Protein AF-A0A929VZ21-F1 (afdb_monomer)

Structure (mmCIF, N/CA/C/O backbone):
data_AF-A0A929VZ21-F1
#
_entry.id   AF-A0A929VZ21-F1
#
loop_
_atom_site.group_PDB
_atom_site.id
_atom_site.type_symbol
_atom_site.label_atom_id
_atom_site.label_alt_id
_atom_site.label_comp_id
_atom_site.label_asym_id
_atom_site.label_entity_id
_atom_site.label_seq_id
_atom_site.pdbx_PDB_ins_code
_atom_site.Cartn_x
_atom_site.Cartn_y
_atom_site.Cartn_z
_atom_site.occupancy
_atom_site.B_iso_or_equiv
_atom_site.auth_seq_id
_atom_site.auth_comp_id
_atom_site.auth_asym_id
_atom_site.auth_atom_id
_atom_site.pdbx_PDB_model_num
ATOM 1 N N . MET A 1 1 ? 34.475 0.874 -31.079 1.00 53.09 1 MET A N 1
ATOM 2 C CA . MET A 1 1 ? 33.443 1.312 -30.113 1.00 53.09 1 MET A CA 1
ATOM 3 C C . MET A 1 1 ? 32.704 2.482 -30.731 1.00 53.09 1 MET A C 1
ATOM 5 O O . MET A 1 1 ? 33.346 3.482 -31.019 1.00 53.09 1 MET A O 1
ATOM 9 N N . THR A 1 2 ? 31.406 2.348 -31.001 1.00 61.25 2 THR A N 1
ATOM 10 C CA . THR A 1 2 ? 30.583 3.483 -31.441 1.00 61.25 2 THR A CA 1
ATOM 11 C C . THR A 1 2 ? 30.526 4.538 -30.325 1.00 61.25 2 THR A C 1
ATOM 13 O O . THR A 1 2 ? 30.482 4.164 -29.141 1.00 61.25 2 THR A O 1
ATOM 16 N N . PRO A 1 3 ? 30.610 5.839 -30.659 1.00 67.81 3 PRO A N 1
ATOM 17 C CA . PRO A 1 3 ? 30.489 6.909 -29.676 1.00 67.81 3 PRO A CA 1
ATOM 18 C C . PRO A 1 3 ? 29.111 6.854 -29.010 1.00 67.81 3 PRO A C 1
ATOM 20 O O . PRO A 1 3 ? 28.138 6.402 -29.609 1.00 67.81 3 PRO A O 1
ATOM 23 N N . ILE A 1 4 ? 29.051 7.265 -27.744 1.00 66.69 4 ILE A N 1
ATOM 24 C CA . ILE A 1 4 ? 27.792 7.330 -27.002 1.00 66.69 4 ILE A CA 1
ATOM 25 C C . ILE A 1 4 ? 26.922 8.403 -27.653 1.00 66.69 4 ILE A C 1
ATOM 27 O O . ILE A 1 4 ? 27.292 9.577 -27.652 1.00 66.69 4 ILE A O 1
ATOM 31 N N . ASP A 1 5 ? 25.776 7.997 -28.191 1.00 83.12 5 ASP A N 1
ATOM 32 C CA . ASP A 1 5 ? 24.781 8.932 -28.694 1.00 83.12 5 ASP A CA 1
ATOM 33 C C . ASP A 1 5 ? 23.951 9.472 -27.521 1.00 83.12 5 ASP A C 1
ATOM 35 O O . ASP A 1 5 ? 22.995 8.856 -27.041 1.00 83.12 5 ASP A O 1
ATOM 39 N N . TYR A 1 6 ? 24.351 10.642 -27.028 1.00 87.12 6 TYR A N 1
ATOM 40 C CA . TYR A 1 6 ? 23.640 11.333 -25.957 1.00 87.12 6 TYR A CA 1
ATOM 41 C C . TYR A 1 6 ? 22.211 11.736 -26.355 1.00 87.12 6 TYR A C 1
ATOM 43 O O . TYR A 1 6 ? 21.369 11.880 -25.467 1.00 87.12 6 TYR A O 1
ATOM 51 N N . ALA A 1 7 ? 21.904 11.878 -27.652 1.00 88.69 7 ALA A N 1
ATOM 52 C CA . ALA A 1 7 ? 20.546 12.161 -28.112 1.00 88.69 7 ALA A CA 1
ATOM 53 C C . ALA A 1 7 ? 19.644 10.930 -27.947 1.00 88.69 7 ALA A C 1
ATOM 55 O O . ALA A 1 7 ? 18.516 11.053 -27.468 1.00 88.69 7 ALA A O 1
ATOM 56 N N . GLU A 1 8 ? 20.150 9.733 -28.252 1.00 86.44 8 GLU A N 1
ATOM 57 C CA . GLU A 1 8 ? 19.419 8.484 -28.013 1.00 86.44 8 GLU A CA 1
ATOM 58 C C . GLU A 1 8 ? 19.154 8.269 -26.515 1.00 86.44 8 GLU A C 1
ATOM 60 O O . GLU A 1 8 ? 18.037 7.926 -26.119 1.00 86.44 8 GLU A O 1
ATOM 65 N N . ILE A 1 9 ? 20.152 8.533 -25.667 1.00 89.56 9 ILE A N 1
ATOM 66 C CA . ILE A 1 9 ? 19.999 8.484 -24.205 1.00 89.56 9 ILE A CA 1
ATOM 67 C C . ILE A 1 9 ? 18.928 9.479 -23.742 1.00 89.56 9 ILE A C 1
ATOM 69 O O . ILE A 1 9 ? 18.058 9.110 -22.952 1.00 89.56 9 ILE A O 1
ATOM 73 N N . ALA A 1 10 ? 18.947 10.716 -24.248 1.00 91.19 10 ALA A N 1
ATOM 74 C CA . ALA A 1 10 ? 17.952 11.730 -23.905 1.00 91.19 10 ALA A CA 1
ATOM 75 C C . ALA A 1 10 ? 16.531 11.313 -24.325 1.00 91.19 10 ALA A C 1
ATOM 77 O O . ALA A 1 10 ? 15.589 11.483 -23.551 1.00 91.19 10 ALA A O 1
ATOM 78 N N . LEU A 1 11 ? 16.372 10.707 -25.506 1.00 91.50 11 LEU A N 1
ATOM 79 C CA . LEU A 1 11 ? 15.086 10.187 -25.981 1.00 91.50 11 LEU A CA 1
ATOM 80 C C . LEU A 1 11 ? 14.588 9.005 -25.140 1.00 91.50 11 LEU A C 1
ATOM 82 O O . LEU A 1 11 ? 13.412 8.976 -24.774 1.00 91.50 11 LEU A O 1
ATOM 86 N N . LYS A 1 12 ? 15.467 8.059 -24.778 1.00 91.38 12 LYS A N 1
ATOM 87 C CA . LYS A 1 12 ? 15.136 6.964 -23.848 1.00 91.38 12 LYS A CA 1
ATOM 88 C C . LYS A 1 12 ? 14.725 7.515 -22.485 1.00 91.38 12 LYS A C 1
ATOM 90 O O . LYS A 1 12 ? 13.724 7.081 -21.927 1.00 91.38 12 LYS A O 1
ATOM 95 N N . PHE A 1 13 ? 15.445 8.506 -21.965 1.00 92.44 13 PHE A N 1
ATOM 96 C CA . PHE A 1 13 ? 15.109 9.133 -20.690 1.00 92.44 13 PHE A CA 1
ATOM 97 C C . PHE A 1 13 ? 13.739 9.824 -20.733 1.00 92.44 13 PHE A C 1
ATOM 99 O O . PHE A 1 13 ? 12.908 9.594 -19.854 1.00 92.44 13 PHE A O 1
ATOM 106 N N . LEU A 1 14 ? 13.466 10.604 -21.785 1.00 93.94 14 LEU A N 1
ATOM 107 C CA . LEU A 1 14 ? 12.178 11.271 -21.982 1.00 93.94 14 LEU A CA 1
ATOM 108 C C . LEU A 1 14 ? 11.029 10.261 -22.082 1.00 93.94 14 LEU A C 1
ATOM 110 O O . LEU A 1 14 ? 10.008 10.423 -21.416 1.00 93.94 14 LEU A O 1
ATOM 114 N N . LEU A 1 15 ? 11.207 9.196 -22.869 1.00 92.94 15 LEU A N 1
ATOM 115 C CA . LEU A 1 15 ? 10.214 8.132 -23.003 1.00 92.94 15 LEU A CA 1
ATOM 116 C C . LEU A 1 15 ? 9.969 7.420 -21.664 1.00 92.94 15 LEU A C 1
ATOM 118 O O . LEU A 1 15 ? 8.819 7.185 -21.294 1.00 92.94 15 LEU A O 1
ATOM 122 N N . GLY A 1 16 ? 11.031 7.130 -20.907 1.00 92.00 16 GLY A N 1
ATOM 123 C CA . GLY A 1 16 ? 10.938 6.548 -19.570 1.00 92.00 16 GLY A CA 1
ATOM 124 C C . GLY A 1 16 ? 10.151 7.439 -18.607 1.00 92.00 16 GLY A C 1
ATOM 125 O O . GLY A 1 16 ? 9.221 6.967 -17.953 1.00 92.00 16 GLY A O 1
ATOM 126 N N . LEU A 1 17 ? 10.442 8.740 -18.582 1.00 90.88 17 LEU A N 1
ATOM 127 C CA . LEU A 1 17 ? 9.732 9.706 -17.742 1.00 90.88 17 LEU A CA 1
ATOM 128 C C . LEU A 1 17 ? 8.249 9.820 -18.124 1.00 90.88 17 LEU A C 1
ATOM 130 O O . LEU A 1 17 ? 7.383 9.743 -17.251 1.00 90.88 17 LEU A O 1
ATOM 134 N N . LEU A 1 18 ? 7.938 9.930 -19.420 1.00 91.56 18 LEU A N 1
ATOM 135 C CA . LEU A 1 18 ? 6.555 9.940 -19.910 1.00 91.56 18 LEU A CA 1
ATOM 136 C C . LEU A 1 18 ? 5.815 8.651 -19.532 1.00 91.56 18 LEU A C 1
ATOM 138 O O . LEU A 1 18 ? 4.655 8.705 -19.122 1.00 91.56 18 LEU A O 1
ATOM 142 N N . SER A 1 19 ? 6.490 7.501 -19.606 1.00 88.19 19 SER A N 1
ATOM 143 C CA . SER A 1 19 ? 5.910 6.218 -19.207 1.00 88.19 19 SER A CA 1
ATOM 144 C C . SER A 1 19 ? 5.598 6.156 -17.709 1.00 88.19 19 SER A C 1
ATOM 146 O O . SER A 1 19 ? 4.517 5.704 -17.339 1.00 88.19 19 SER A O 1
ATOM 148 N N . MET A 1 20 ? 6.469 6.690 -16.842 1.00 86.44 20 MET A N 1
ATOM 149 C CA . MET A 1 20 ? 6.198 6.808 -15.404 1.00 86.44 20 MET A CA 1
ATOM 150 C C . MET A 1 20 ? 4.969 7.675 -15.135 1.00 86.44 20 MET A C 1
ATOM 152 O O . MET A 1 20 ? 4.084 7.269 -14.382 1.00 86.44 20 MET A O 1
ATOM 156 N N . VAL A 1 21 ? 4.874 8.836 -15.787 1.00 86.81 21 VAL A N 1
ATOM 157 C CA . VAL A 1 21 ? 3.708 9.722 -15.662 1.00 86.81 21 VAL A CA 1
ATOM 158 C C . VAL A 1 21 ? 2.435 9.019 -16.138 1.00 86.81 21 VAL A C 1
ATOM 160 O O . VAL A 1 21 ? 1.407 9.092 -15.464 1.00 86.81 21 VAL A O 1
ATOM 163 N N . MET A 1 22 ? 2.487 8.299 -17.260 1.00 85.12 22 MET A N 1
ATOM 164 C CA . MET A 1 22 ? 1.348 7.533 -17.771 1.00 85.12 22 MET A CA 1
ATOM 165 C C . MET A 1 22 ? 0.920 6.432 -16.791 1.00 85.12 22 MET A C 1
ATOM 167 O O . MET A 1 22 ? -0.265 6.317 -16.487 1.00 85.12 22 MET A O 1
ATOM 171 N N . VAL A 1 23 ? 1.869 5.665 -16.244 1.00 82.19 23 VAL A N 1
ATOM 172 C CA . VAL A 1 23 ? 1.596 4.609 -15.257 1.00 82.19 23 VAL A CA 1
ATOM 173 C C . VAL A 1 23 ? 0.981 5.190 -13.981 1.00 82.19 23 VAL A C 1
ATOM 175 O O . VAL A 1 23 ? 0.019 4.625 -13.471 1.00 82.19 23 VAL A O 1
ATOM 178 N N . ILE A 1 24 ? 1.466 6.330 -13.479 1.00 79.50 24 ILE A N 1
ATOM 179 C CA . ILE A 1 24 ? 0.879 7.001 -12.304 1.00 79.50 24 ILE A CA 1
ATOM 180 C C . ILE A 1 24 ? -0.549 7.473 -12.593 1.00 79.50 24 ILE A C 1
ATOM 182 O O . ILE A 1 24 ? -1.443 7.230 -11.788 1.00 79.50 24 ILE A O 1
ATOM 186 N N . ASN A 1 25 ? -0.796 8.111 -13.739 1.00 80.06 25 ASN A N 1
ATOM 187 C CA . ASN A 1 25 ? -2.146 8.559 -14.091 1.00 80.06 25 ASN A CA 1
ATOM 188 C C . ASN A 1 25 ? -3.115 7.382 -14.270 1.00 80.06 25 ASN A C 1
ATOM 190 O O . ASN A 1 25 ? -4.271 7.467 -13.867 1.00 80.06 25 ASN A O 1
ATOM 194 N N . PHE A 1 26 ? -2.641 6.270 -14.835 1.00 76.06 26 PHE A N 1
ATOM 195 C CA . PHE A 1 26 ? -3.466 5.093 -15.083 1.00 76.06 26 PHE A CA 1
ATOM 196 C C . PHE A 1 26 ? -3.749 4.275 -13.814 1.00 76.06 26 PHE A C 1
ATOM 198 O O . PHE A 1 26 ? -4.884 3.850 -13.576 1.00 76.06 26 PHE A O 1
ATOM 205 N N . THR A 1 27 ? -2.731 4.043 -12.984 1.00 69.75 27 THR A N 1
ATOM 206 C CA . THR A 1 27 ? -2.852 3.289 -11.724 1.00 69.75 27 THR A CA 1
ATOM 207 C 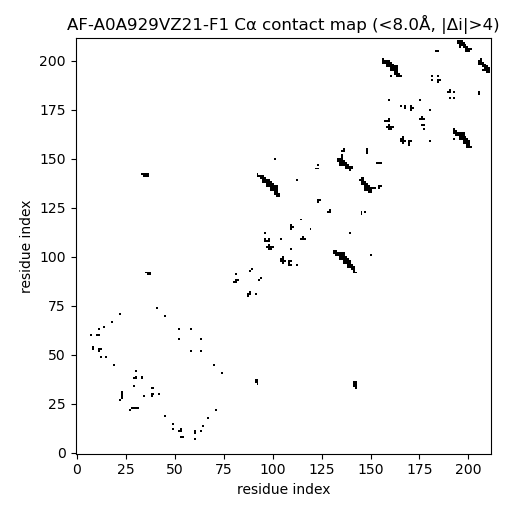C . THR A 1 27 ? -3.468 4.138 -10.609 1.00 69.75 27 THR A C 1
ATOM 209 O O . THR A 1 27 ? -4.087 3.597 -9.696 1.00 69.75 27 THR A O 1
ATOM 212 N N . GLY A 1 28 ? -3.397 5.465 -10.725 1.00 69.94 28 GLY A N 1
ATOM 213 C CA . GLY A 1 28 ? -3.873 6.421 -9.734 1.00 69.94 28 GLY A CA 1
ATOM 214 C C . GLY A 1 28 ? -2.774 6.841 -8.755 1.00 69.94 28 GLY A C 1
ATOM 215 O O . GLY A 1 28 ? -1.629 6.387 -8.807 1.00 69.94 28 GLY A O 1
ATOM 216 N N . LYS A 1 29 ? -3.133 7.720 -7.812 1.00 66.25 29 LYS A N 1
ATOM 217 C CA . LYS A 1 29 ? -2.187 8.319 -6.849 1.00 66.25 29 LYS A CA 1
ATOM 218 C C . LYS A 1 29 ? -1.527 7.308 -5.894 1.00 66.25 29 LYS A C 1
ATOM 220 O O . LYS A 1 29 ? -0.552 7.673 -5.243 1.00 66.25 29 LYS A O 1
ATOM 225 N N . GLY A 1 30 ? -1.998 6.056 -5.848 1.00 59.06 30 GLY A N 1
ATOM 226 C CA . GLY A 1 30 ? -1.405 4.972 -5.052 1.00 59.06 30 GLY A CA 1
ATOM 227 C C . GLY A 1 30 ? 0.080 4.729 -5.350 1.00 59.06 30 GLY A C 1
ATOM 228 O O . GLY A 1 30 ? 0.837 4.410 -4.447 1.00 59.06 30 GLY A O 1
ATOM 229 N N . ASN A 1 31 ? 0.560 5.009 -6.567 1.00 59.62 31 ASN A N 1
ATOM 230 C CA . ASN A 1 31 ? 1.992 4.879 -6.876 1.00 59.62 31 ASN A CA 1
ATOM 231 C C . ASN A 1 31 ? 2.888 5.917 -6.171 1.00 59.62 31 ASN A C 1
ATOM 233 O O . ASN A 1 31 ? 4.076 5.655 -6.002 1.00 59.62 31 ASN A O 1
ATOM 237 N N . LEU A 1 32 ? 2.358 7.083 -5.776 1.00 62.44 32 LEU A N 1
ATOM 238 C CA . LEU A 1 32 ? 3.129 8.133 -5.086 1.00 62.44 32 LEU A CA 1
ATOM 239 C C . LEU A 1 32 ? 3.274 7.849 -3.587 1.00 62.44 32 LEU A C 1
ATOM 241 O O . LEU A 1 32 ? 4.290 8.183 -2.984 1.00 62.44 32 LEU A O 1
ATOM 245 N N . ALA A 1 33 ? 2.254 7.228 -3.002 1.00 67.19 33 ALA A N 1
ATOM 246 C CA . ALA A 1 33 ? 2.231 6.780 -1.619 1.00 67.19 33 ALA A CA 1
ATOM 247 C C . ALA A 1 33 ? 1.709 5.336 -1.603 1.00 67.19 33 ALA A C 1
ATOM 249 O O . ALA A 1 33 ? 0.502 5.136 -1.453 1.00 67.19 33 ALA A O 1
ATOM 250 N N . PRO A 1 34 ? 2.599 4.343 -1.802 1.00 68.62 34 PRO A N 1
ATOM 251 C CA . PRO A 1 34 ? 2.204 2.951 -1.958 1.00 68.62 34 PRO A CA 1
ATOM 252 C C . PRO A 1 34 ? 1.382 2.456 -0.773 1.00 68.62 34 PRO A C 1
ATOM 254 O O . PRO A 1 34 ? 1.833 2.419 0.376 1.00 68.62 34 PRO A O 1
ATOM 257 N N . THR A 1 35 ? 0.159 2.048 -1.073 1.00 70.75 35 THR A N 1
ATOM 258 C CA . THR A 1 35 ? -0.798 1.507 -0.103 1.00 70.75 35 THR A CA 1
ATOM 259 C C . THR A 1 35 ? -0.698 -0.012 0.013 1.00 70.75 35 THR A C 1
ATOM 261 O O . THR A 1 35 ? -1.187 -0.595 0.978 1.00 70.75 35 THR A O 1
ATOM 264 N N . SER A 1 36 ? 0.013 -0.655 -0.920 1.00 75.31 36 SER A N 1
ATOM 265 C CA . SER A 1 36 ? 0.284 -2.095 -0.928 1.00 75.31 36 SER A CA 1
ATOM 266 C C . SER A 1 36 ? 1.744 -2.408 -1.267 1.00 75.31 36 SER A C 1
ATOM 268 O O . SER A 1 36 ? 2.443 -1.621 -1.911 1.00 75.31 36 SER A O 1
ATOM 270 N N . ALA A 1 37 ? 2.209 -3.594 -0.866 1.00 77.88 37 ALA A N 1
ATOM 271 C CA . ALA A 1 37 ? 3.522 -4.107 -1.261 1.00 77.88 37 ALA A CA 1
ATOM 272 C C . ALA A 1 37 ? 3.645 -4.250 -2.789 1.00 77.88 37 ALA A C 1
ATOM 274 O O . ALA A 1 37 ? 4.696 -3.968 -3.363 1.00 77.88 37 ALA A O 1
ATOM 275 N N . MET A 1 38 ? 2.553 -4.627 -3.459 1.00 79.31 38 MET A N 1
ATOM 276 C CA . MET A 1 38 ? 2.514 -4.773 -4.911 1.00 79.31 38 MET A CA 1
ATOM 277 C C . MET A 1 38 ? 2.793 -3.450 -5.638 1.00 79.31 38 MET A C 1
ATOM 279 O O . MET A 1 38 ? 3.570 -3.426 -6.589 1.00 79.31 38 MET A O 1
ATOM 283 N N . GLU A 1 39 ? 2.217 -2.337 -5.173 1.00 79.69 39 GLU A N 1
ATOM 284 C CA . GLU A 1 39 ? 2.498 -0.999 -5.722 1.00 79.69 39 GLU A CA 1
ATOM 285 C C . GLU A 1 39 ? 3.980 -0.624 -5.592 1.00 79.69 39 GLU A C 1
ATOM 287 O O . GLU A 1 39 ? 4.571 -0.109 -6.542 1.00 79.69 39 GLU A O 1
ATOM 292 N N . GLN A 1 40 ? 4.620 -0.965 -4.468 1.00 83.44 40 GLN A N 1
ATOM 293 C CA . GLN A 1 40 ? 6.063 -0.751 -4.292 1.00 83.44 40 GLN A CA 1
ATOM 294 C C . GLN A 1 40 ? 6.887 -1.581 -5.279 1.00 83.44 40 GLN A C 1
ATOM 296 O O . GLN A 1 40 ? 7.780 -1.048 -5.937 1.00 83.44 40 GLN A O 1
ATOM 301 N N . ILE A 1 41 ? 6.563 -2.870 -5.428 1.00 86.12 41 ILE A N 1
ATOM 302 C CA . ILE A 1 41 ? 7.251 -3.765 -6.367 1.00 86.12 41 ILE A CA 1
ATOM 303 C C . ILE A 1 41 ? 7.122 -3.238 -7.800 1.00 86.12 41 ILE A C 1
ATOM 305 O O . ILE A 1 41 ? 8.115 -3.195 -8.525 1.00 86.12 41 ILE A O 1
ATOM 309 N N . MET A 1 42 ? 5.932 -2.783 -8.205 1.00 86.44 42 MET A N 1
ATOM 310 C CA . MET A 1 42 ? 5.724 -2.211 -9.538 1.00 86.44 42 MET A CA 1
ATOM 311 C C . MET A 1 42 ? 6.593 -0.972 -9.778 1.00 86.44 42 MET A C 1
ATOM 313 O O . MET A 1 42 ? 7.210 -0.855 -10.838 1.00 86.44 42 MET A O 1
ATOM 317 N N . ASN A 1 43 ? 6.694 -0.079 -8.792 1.00 85.81 43 ASN A N 1
ATOM 318 C CA . ASN A 1 43 ? 7.550 1.102 -8.885 1.00 85.81 43 ASN A CA 1
ATOM 319 C C . ASN A 1 43 ? 9.035 0.726 -9.024 1.00 85.81 43 ASN A C 1
ATOM 321 O O . ASN A 1 43 ? 9.740 1.308 -9.851 1.00 85.81 43 ASN A O 1
ATOM 325 N N . TYR A 1 44 ? 9.511 -0.265 -8.263 1.00 89.50 44 TYR A N 1
ATOM 326 C CA . TYR A 1 44 ? 10.901 -0.726 -8.337 1.00 89.50 44 TYR A CA 1
ATOM 327 C C . TYR A 1 44 ? 11.232 -1.392 -9.668 1.00 89.50 44 TYR A C 1
ATOM 329 O O . TYR A 1 44 ? 12.277 -1.104 -10.250 1.00 89.50 44 TYR A O 1
ATOM 337 N N . VAL A 1 45 ? 10.338 -2.238 -10.185 1.00 91.50 45 VAL A N 1
ATOM 338 C CA . VAL A 1 45 ? 10.543 -2.888 -11.484 1.00 91.50 45 VAL A CA 1
ATOM 339 C C . VAL A 1 45 ? 10.534 -1.856 -12.611 1.00 91.50 45 VAL A C 1
ATOM 341 O O . VAL A 1 45 ? 11.429 -1.882 -13.452 1.00 91.50 45 VAL A O 1
ATOM 344 N N . LEU A 1 4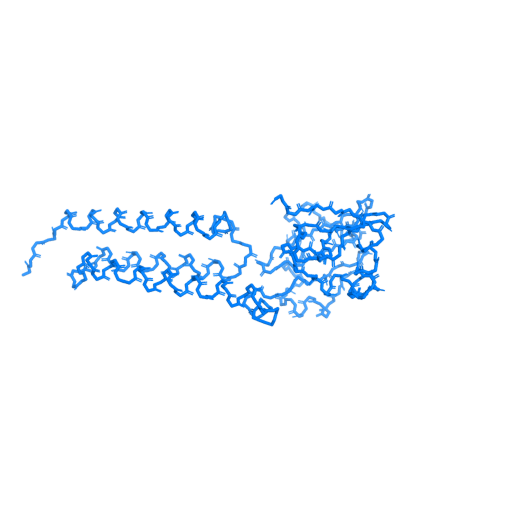6 ? 9.599 -0.900 -12.604 1.00 89.94 46 LEU A N 1
ATOM 345 C CA . LEU A 1 46 ? 9.564 0.174 -13.600 1.00 89.94 46 LEU A CA 1
ATOM 346 C C . LEU A 1 46 ? 10.838 1.032 -13.560 1.00 89.94 46 LEU A C 1
ATOM 348 O O . LEU A 1 46 ? 11.424 1.312 -14.605 1.00 89.94 46 LEU A O 1
ATOM 352 N N . GLY A 1 47 ? 11.298 1.404 -12.361 1.00 90.38 47 GLY A N 1
ATOM 353 C CA . GLY A 1 47 ? 12.563 2.116 -12.180 1.00 90.38 47 GLY A CA 1
ATOM 354 C C . GLY A 1 47 ? 13.767 1.317 -12.690 1.00 90.38 47 GLY A C 1
ATOM 355 O O . GLY A 1 47 ? 14.621 1.873 -13.377 1.00 90.38 47 GLY A O 1
ATOM 356 N N . GLY A 1 48 ? 13.803 0.007 -12.427 1.00 92.31 48 GLY A N 1
ATOM 357 C CA . GLY A 1 48 ? 14.844 -0.899 -12.916 1.00 92.31 48 GLY A CA 1
ATOM 358 C C . GLY A 1 48 ? 14.851 -1.051 -14.440 1.00 92.31 48 GLY A C 1
ATOM 359 O O . GLY A 1 48 ? 15.919 -1.020 -15.046 1.00 92.31 48 GLY A O 1
ATOM 360 N N . ILE A 1 49 ? 13.674 -1.147 -15.069 1.00 92.38 49 ILE A N 1
ATOM 361 C CA . ILE A 1 49 ? 13.527 -1.177 -16.532 1.00 92.38 49 ILE A CA 1
ATOM 362 C C . ILE A 1 49 ? 14.083 0.114 -17.137 1.00 92.38 49 ILE A C 1
ATOM 364 O O . ILE A 1 49 ? 14.933 0.063 -18.022 1.00 92.38 49 ILE A O 1
ATOM 368 N N . ILE A 1 50 ? 13.633 1.273 -16.648 1.00 91.31 50 ILE A N 1
ATOM 369 C CA . ILE A 1 50 ? 14.069 2.575 -17.163 1.00 91.31 50 ILE A CA 1
ATOM 370 C C . ILE A 1 50 ? 15.583 2.729 -16.979 1.00 91.31 50 ILE A C 1
ATOM 372 O O . ILE A 1 50 ? 16.293 2.997 -17.948 1.00 91.31 50 ILE A O 1
ATOM 376 N N . GLY A 1 51 ? 16.091 2.478 -15.769 1.00 90.31 51 GLY A N 1
ATOM 377 C CA . GLY A 1 51 ? 17.516 2.563 -15.460 1.00 90.31 51 GLY A CA 1
ATOM 378 C C . GLY A 1 51 ? 18.370 1.639 -16.329 1.00 90.31 51 GLY A C 1
ATOM 379 O O . GLY A 1 51 ? 19.357 2.084 -16.904 1.00 90.31 51 GLY A O 1
ATOM 380 N N . GLY A 1 52 ? 17.974 0.375 -16.495 1.00 89.50 52 GLY A N 1
ATOM 381 C CA . GLY A 1 52 ? 18.717 -0.587 -17.311 1.00 89.50 52 GLY A CA 1
ATOM 382 C C . GLY A 1 52 ? 18.755 -0.222 -18.796 1.00 89.50 52 GLY A C 1
ATOM 383 O O . GLY A 1 52 ? 19.789 -0.378 -19.446 1.00 89.50 52 GLY A O 1
ATOM 384 N N . VAL A 1 53 ? 17.653 0.299 -19.341 1.00 89.12 53 VAL A N 1
ATOM 385 C CA . VAL A 1 53 ? 17.548 0.595 -20.776 1.00 89.12 53 VAL A CA 1
ATOM 386 C C . VAL A 1 53 ? 18.263 1.891 -21.159 1.00 89.12 53 VAL A C 1
ATOM 388 O O . VAL A 1 53 ? 18.869 1.943 -22.228 1.00 89.12 53 VAL A O 1
ATOM 391 N N . ILE A 1 54 ? 18.262 2.916 -20.297 1.00 88.81 54 ILE A N 1
ATOM 392 C CA . ILE A 1 54 ? 18.942 4.196 -20.574 1.00 88.81 54 ILE A CA 1
ATOM 393 C C . ILE A 1 54 ? 20.448 3.999 -20.798 1.00 88.81 54 ILE A C 1
ATOM 395 O O . ILE A 1 54 ? 21.028 4.652 -21.664 1.00 88.81 54 ILE A O 1
ATOM 399 N N . TYR A 1 55 ? 21.080 3.094 -20.046 1.00 84.50 55 TYR A N 1
ATOM 400 C CA . TYR A 1 55 ? 22.520 2.833 -20.152 1.00 84.50 55 TYR A CA 1
ATOM 401 C C . TYR A 1 55 ? 22.876 1.722 -21.149 1.00 84.50 55 TYR A C 1
ATOM 403 O O . TYR A 1 55 ? 24.056 1.521 -21.444 1.00 84.50 55 TYR A O 1
ATOM 411 N N . SER A 1 56 ? 21.881 1.009 -21.686 1.00 85.19 56 SER A N 1
ATOM 412 C CA . SER A 1 56 ? 22.107 -0.073 -22.640 1.00 85.19 56 SER A CA 1
ATOM 413 C C . SER A 1 56 ? 22.249 0.453 -24.067 1.00 85.19 56 SER A C 1
ATOM 415 O O . SER A 1 56 ? 21.372 1.144 -24.596 1.00 85.19 56 SER A O 1
ATOM 417 N N . ARG A 1 57 ? 23.363 0.085 -24.708 1.00 79.75 57 ARG A N 1
ATOM 418 C CA . ARG A 1 57 ? 23.634 0.395 -26.121 1.00 79.75 57 ARG A CA 1
ATOM 419 C C . ARG A 1 57 ? 22.951 -0.578 -27.076 1.00 79.75 57 ARG A C 1
ATOM 421 O O . ARG A 1 57 ? 22.656 -0.202 -28.201 1.00 79.75 57 ARG A O 1
ATOM 428 N N . ASP A 1 58 ? 22.683 -1.795 -26.612 1.00 83.31 58 ASP A N 1
ATOM 429 C CA . ASP A 1 58 ? 22.119 -2.866 -27.439 1.00 83.31 58 ASP A CA 1
ATOM 430 C C . ASP A 1 58 ? 20.592 -2.769 -27.559 1.00 83.31 58 ASP A C 1
ATOM 432 O O . ASP A 1 58 ? 19.986 -3.434 -28.396 1.00 83.31 58 ASP A O 1
ATOM 436 N N . LEU A 1 59 ? 19.961 -1.946 -26.714 1.00 85.00 59 LEU A N 1
ATOM 437 C CA . LEU A 1 59 ? 18.516 -1.748 -26.700 1.00 85.00 59 LEU A CA 1
ATOM 438 C C . LEU A 1 59 ? 18.142 -0.433 -27.368 1.00 85.00 59 LEU A C 1
ATOM 440 O O . LEU A 1 59 ? 18.320 0.632 -26.785 1.00 85.00 59 LEU A O 1
ATOM 444 N N . HIS A 1 60 ? 17.561 -0.506 -28.558 1.00 88.50 60 HIS A N 1
ATOM 445 C CA . HIS A 1 60 ? 17.044 0.653 -29.279 1.00 88.50 60 HIS A CA 1
ATOM 446 C C . HIS A 1 60 ? 15.736 1.188 -28.675 1.00 88.50 60 HIS A C 1
ATOM 448 O O . HIS A 1 60 ? 14.998 0.483 -27.982 1.00 88.50 60 HIS A O 1
ATOM 454 N N . LEU A 1 61 ? 15.394 2.438 -29.009 1.00 87.94 61 LEU A N 1
ATOM 455 C CA . LEU A 1 61 ? 14.191 3.124 -28.514 1.00 87.94 61 LEU A CA 1
ATOM 456 C C . LEU A 1 61 ? 12.885 2.340 -28.757 1.00 87.94 61 LEU A C 1
ATOM 458 O O . LEU A 1 61 ? 12.007 2.318 -27.899 1.00 87.94 61 LEU A O 1
ATOM 462 N N . TRP A 1 62 ? 12.750 1.658 -29.898 1.00 88.69 62 TRP A N 1
ATOM 463 C CA . TRP A 1 62 ? 11.551 0.867 -30.201 1.00 88.69 62 TRP A CA 1
ATOM 464 C C . TRP A 1 62 ? 11.453 -0.402 -29.338 1.00 88.69 62 TRP A C 1
ATOM 466 O O . TRP A 1 62 ? 10.362 -0.761 -28.898 1.00 88.69 62 TRP A O 1
ATOM 476 N N . GLN A 1 63 ? 12.585 -1.049 -29.033 1.00 91.81 63 GLN A N 1
ATOM 477 C CA . GLN A 1 63 ? 12.627 -2.194 -28.116 1.00 91.81 63 GLN A CA 1
ATOM 478 C C . GLN A 1 6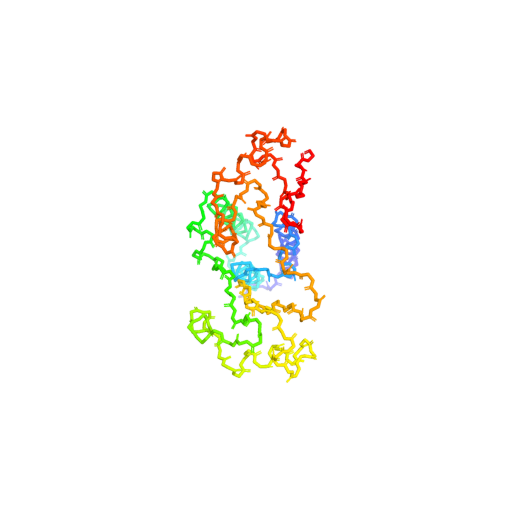3 ? 12.248 -1.741 -26.711 1.00 91.81 63 GLN A C 1
ATOM 480 O O . GLN A 1 63 ? 11.479 -2.416 -26.033 1.00 91.81 63 GLN A O 1
ATOM 485 N N . PHE A 1 64 ? 12.714 -0.556 -26.304 1.00 93.06 64 PHE A N 1
ATOM 486 C CA . PHE A 1 64 ? 12.306 0.044 -25.042 1.00 93.06 64 PHE A CA 1
ATOM 487 C C . PHE A 1 64 ? 10.790 0.280 -24.977 1.00 93.06 64 PHE A C 1
ATOM 489 O O . PHE A 1 64 ? 10.152 -0.099 -23.996 1.00 93.06 64 PHE A O 1
ATOM 496 N N . ALA A 1 65 ? 10.194 0.828 -26.041 1.00 91.56 65 ALA A N 1
ATOM 497 C CA . ALA A 1 65 ? 8.748 1.020 -26.125 1.00 91.56 65 ALA A CA 1
ATOM 498 C C . ALA A 1 65 ? 7.973 -0.307 -26.003 1.00 91.56 65 ALA A C 1
ATOM 500 O O . ALA A 1 65 ? 6.966 -0.363 -25.298 1.00 91.56 65 ALA A O 1
ATOM 501 N N . ILE A 1 66 ? 8.462 -1.391 -26.618 1.00 93.25 66 ILE A N 1
ATOM 502 C CA . ILE A 1 66 ? 7.867 -2.730 -26.477 1.00 93.25 66 ILE A CA 1
ATOM 503 C C . ILE A 1 66 ? 7.972 -3.238 -25.038 1.00 93.25 66 ILE A C 1
ATOM 505 O O . ILE A 1 66 ? 6.986 -3.738 -24.501 1.00 93.25 66 ILE A O 1
ATOM 509 N N . VAL A 1 67 ? 9.130 -3.089 -24.388 1.00 93.44 67 VAL A N 1
ATOM 510 C CA . VAL A 1 67 ? 9.310 -3.494 -22.983 1.00 93.44 67 VAL A CA 1
ATOM 511 C C . VAL A 1 67 ? 8.334 -2.741 -22.074 1.00 93.44 67 VAL A C 1
ATOM 513 O O . VAL A 1 67 ? 7.677 -3.361 -21.237 1.00 93.44 67 VAL A O 1
ATOM 516 N N . LEU A 1 68 ? 8.173 -1.429 -22.276 1.00 92.69 68 LEU A N 1
ATOM 517 C CA . LEU A 1 68 ? 7.195 -0.620 -21.543 1.00 92.69 68 LEU A CA 1
ATOM 518 C C . LEU A 1 68 ? 5.752 -1.063 -21.813 1.00 92.69 68 LEU A C 1
ATOM 520 O O . LEU A 1 68 ? 4.950 -1.120 -20.883 1.00 92.69 68 LEU A O 1
ATOM 524 N N . PHE A 1 69 ? 5.419 -1.419 -23.055 1.00 91.94 69 PHE A N 1
ATOM 525 C CA . PHE A 1 69 ? 4.093 -1.924 -23.411 1.00 91.94 69 PHE A CA 1
ATOM 526 C C . PHE A 1 69 ? 3.785 -3.280 -22.756 1.00 91.94 69 PHE A C 1
ATOM 528 O O . PHE A 1 69 ? 2.690 -3.473 -22.219 1.00 91.94 69 PHE A O 1
ATOM 535 N N . ILE A 1 70 ? 4.749 -4.207 -22.750 1.00 94.06 70 ILE A N 1
ATOM 536 C CA . ILE A 1 70 ? 4.633 -5.501 -22.061 1.00 94.06 70 ILE A CA 1
ATOM 537 C C . ILE A 1 70 ? 4.431 -5.272 -20.562 1.00 94.06 70 ILE A C 1
ATOM 539 O O . ILE A 1 70 ? 3.514 -5.838 -19.966 1.00 94.06 70 ILE A O 1
ATOM 543 N N . TRP A 1 71 ? 5.251 -4.406 -19.964 1.00 92.38 71 TRP A N 1
ATOM 544 C CA . TRP A 1 71 ? 5.144 -4.051 -18.554 1.00 92.38 71 TRP A CA 1
ATOM 545 C C . TRP A 1 71 ? 3.771 -3.460 -18.213 1.00 92.38 71 TRP A C 1
ATOM 547 O O . TRP A 1 71 ? 3.102 -3.931 -17.293 1.00 92.38 71 TRP A O 1
ATOM 557 N N . PHE A 1 72 ? 3.306 -2.480 -18.991 1.00 90.06 72 PHE A N 1
ATOM 558 C CA . PHE A 1 72 ? 1.992 -1.865 -18.809 1.00 90.06 72 PHE A CA 1
ATOM 559 C C . PHE A 1 72 ? 0.856 -2.891 -18.919 1.00 90.06 72 PHE A C 1
ATOM 561 O O . PHE A 1 72 ? -0.052 -2.909 -18.087 1.00 90.06 72 PHE A O 1
ATOM 568 N N . SER A 1 73 ? 0.937 -3.793 -19.901 1.00 90.88 73 SER A N 1
ATOM 569 C CA . SER A 1 73 ? -0.038 -4.872 -20.094 1.00 90.88 73 SER A CA 1
ATOM 570 C C . SER A 1 73 ? -0.082 -5.824 -18.894 1.00 90.88 73 SER A C 1
ATOM 572 O O . SER A 1 73 ? -1.166 -6.206 -18.448 1.00 90.88 73 SER A O 1
ATOM 574 N N . LEU A 1 74 ? 1.078 -6.164 -18.324 1.00 91.06 74 LEU A N 1
ATOM 575 C CA . LEU A 1 74 ? 1.178 -7.006 -17.132 1.00 91.06 74 LEU A CA 1
ATOM 576 C C . LEU A 1 74 ? 0.559 -6.325 -15.903 1.00 91.06 74 LEU A C 1
ATOM 578 O O . LEU A 1 74 ? -0.247 -6.939 -15.201 1.00 91.06 74 LEU A O 1
ATOM 582 N N . VAL A 1 75 ? 0.880 -5.048 -15.673 1.00 87.75 75 VAL A N 1
ATOM 583 C CA . VAL A 1 75 ? 0.300 -4.244 -14.584 1.00 87.75 75 VAL A CA 1
ATOM 584 C C . VAL A 1 75 ? -1.222 -4.166 -14.719 1.00 87.75 75 VAL A C 1
ATOM 586 O O . VAL A 1 75 ? -1.951 -4.398 -13.750 1.00 87.75 75 VAL A O 1
ATOM 589 N N . TYR A 1 76 ? -1.720 -3.906 -15.929 1.00 86.69 76 TYR A N 1
ATOM 590 C CA . TYR A 1 76 ? -3.152 -3.878 -16.208 1.00 86.69 76 TYR A CA 1
ATOM 591 C C . TYR A 1 76 ? -3.827 -5.224 -15.910 1.00 86.69 76 TYR A C 1
ATOM 593 O O . TYR A 1 76 ? -4.860 -5.266 -15.233 1.00 86.69 76 TYR A O 1
ATOM 601 N N . MET A 1 77 ? -3.232 -6.330 -16.367 1.00 88.31 77 MET A N 1
ATOM 602 C CA . MET A 1 77 ? -3.753 -7.675 -16.130 1.00 88.31 77 MET A CA 1
ATOM 603 C C . MET A 1 77 ? -3.817 -7.995 -14.633 1.00 88.31 77 MET A C 1
ATOM 605 O O . MET A 1 77 ? -4.858 -8.439 -14.144 1.00 88.31 77 MET A O 1
ATOM 609 N N . LEU A 1 78 ? -2.745 -7.720 -13.886 1.00 84.88 78 LEU A N 1
ATOM 610 C CA . LEU A 1 78 ? -2.690 -7.956 -12.442 1.00 84.88 78 LEU A CA 1
ATOM 611 C C . LEU A 1 78 ? -3.741 -7.135 -11.692 1.00 84.88 78 LEU A C 1
ATOM 613 O O . LEU A 1 78 ? -4.428 -7.669 -10.820 1.00 84.88 78 LEU A O 1
ATOM 617 N N . ARG A 1 79 ? -3.956 -5.873 -12.084 1.00 81.69 79 ARG A N 1
ATOM 618 C CA . ARG A 1 79 ? -5.018 -5.033 -11.510 1.00 81.69 79 ARG A CA 1
ATOM 619 C C . ARG A 1 79 ? -6.406 -5.625 -11.752 1.00 81.69 79 ARG A C 1
ATOM 621 O O . ARG A 1 79 ? -7.222 -5.667 -10.834 1.00 81.69 79 ARG A O 1
ATOM 628 N N . ARG A 1 80 ? -6.679 -6.115 -12.967 1.00 83.00 80 ARG A N 1
ATOM 629 C CA . ARG A 1 80 ? -7.963 -6.756 -13.310 1.00 83.00 80 ARG A CA 1
ATOM 630 C C . ARG A 1 80 ? -8.177 -8.058 -12.539 1.00 83.00 80 ARG A C 1
ATOM 632 O O . ARG A 1 80 ? -9.294 -8.309 -12.094 1.00 83.00 80 ARG A O 1
ATOM 639 N N . LEU A 1 81 ? -7.127 -8.856 -12.349 1.00 83.88 81 LEU A N 1
ATOM 640 C CA . LEU A 1 81 ? -7.178 -10.084 -11.550 1.00 83.88 81 LEU A CA 1
ATOM 641 C C . LEU A 1 81 ? -7.445 -9.788 -10.070 1.00 83.88 81 LEU A C 1
ATOM 643 O O . LEU A 1 81 ? -8.332 -10.403 -9.479 1.00 83.88 81 LEU A O 1
ATOM 647 N N . LYS A 1 82 ? -6.744 -8.803 -9.497 1.00 76.88 82 LYS A N 1
ATOM 648 C CA . LYS A 1 82 ? -6.961 -8.323 -8.124 1.00 76.88 82 LYS A CA 1
ATOM 649 C C . LYS A 1 82 ? -8.392 -7.820 -7.918 1.00 76.88 82 LYS A C 1
ATOM 651 O O . LYS A 1 82 ? -9.028 -8.204 -6.946 1.00 76.88 82 LYS A O 1
ATOM 656 N N . ALA A 1 83 ? -8.925 -7.036 -8.857 1.00 74.38 83 ALA A N 1
ATOM 657 C CA . ALA A 1 83 ? -10.291 -6.511 -8.774 1.00 74.38 83 ALA A CA 1
ATOM 658 C C . ALA A 1 83 ? -11.378 -7.599 -8.858 1.00 74.38 83 ALA A C 1
ATOM 660 O O . ALA A 1 83 ? -12.485 -7.398 -8.372 1.00 74.38 83 ALA A O 1
ATOM 661 N N . ARG A 1 84 ? -11.090 -8.746 -9.486 1.00 75.94 84 ARG A N 1
ATOM 662 C CA . ARG A 1 84 ? -12.059 -9.844 -9.637 1.00 75.94 84 ARG A CA 1
ATOM 663 C C . ARG A 1 84 ? -11.989 -10.900 -8.541 1.00 75.94 84 ARG A C 1
ATOM 665 O O . ARG A 1 84 ? -12.941 -11.657 -8.392 1.00 75.94 84 ARG A O 1
ATOM 672 N N . SER A 1 85 ? -10.875 -11.006 -7.820 1.00 74.38 85 SER A N 1
ATOM 673 C CA . SER A 1 85 ? -10.650 -12.100 -6.878 1.00 74.38 85 SER A CA 1
ATOM 674 C C . SER A 1 85 ? -10.135 -11.592 -5.541 1.00 74.38 85 SER A C 1
ATOM 676 O O . SER A 1 85 ? -8.983 -11.178 -5.417 1.00 74.38 85 SER A O 1
ATOM 678 N N . HIS A 1 86 ? -10.969 -11.730 -4.508 1.00 68.44 86 HIS A N 1
ATOM 679 C CA . HIS A 1 86 ? -10.591 -11.435 -3.125 1.00 68.44 86 HIS A CA 1
ATOM 680 C C . HIS A 1 86 ? -9.419 -12.312 -2.647 1.00 68.44 86 HIS A C 1
ATOM 682 O O . HIS A 1 86 ? -8.596 -11.884 -1.841 1.00 68.44 86 HIS A O 1
ATOM 688 N N . PHE A 1 87 ? -9.294 -13.536 -3.171 1.00 73.00 87 PHE A N 1
ATOM 689 C CA . PHE A 1 87 ? -8.144 -14.400 -2.902 1.00 73.00 87 PHE A CA 1
ATOM 690 C C . PHE A 1 87 ? -6.854 -13.813 -3.485 1.00 73.00 87 PHE A C 1
ATOM 692 O O . PHE A 1 87 ? -5.851 -13.720 -2.782 1.00 73.00 87 PHE A O 1
ATOM 699 N N . MET A 1 88 ? -6.900 -13.347 -4.738 1.00 73.88 88 MET A N 1
ATOM 700 C CA . MET A 1 88 ? -5.760 -12.691 -5.382 1.00 73.88 88 MET A CA 1
ATOM 701 C C . MET A 1 88 ? -5.391 -11.387 -4.669 1.00 73.88 88 MET A C 1
ATOM 703 O O . MET A 1 88 ? -4.218 -11.146 -4.406 1.00 73.88 88 MET A O 1
ATOM 707 N N . GLN A 1 89 ? -6.387 -10.587 -4.279 1.00 73.00 89 GLN A N 1
ATOM 708 C CA . GLN A 1 89 ? -6.182 -9.395 -3.457 1.00 73.00 89 GLN A CA 1
ATOM 709 C C . GLN A 1 89 ? -5.474 -9.737 -2.139 1.00 73.00 89 GLN A C 1
ATOM 711 O O . GLN A 1 89 ? -4.496 -9.094 -1.772 1.00 73.00 89 GLN A O 1
ATOM 716 N N . ARG A 1 90 ? -5.919 -10.790 -1.447 1.00 72.94 90 ARG A N 1
ATOM 717 C CA . ARG A 1 90 ? -5.332 -11.203 -0.169 1.00 72.94 90 ARG A CA 1
ATOM 718 C C . ARG A 1 90 ? -3.910 -11.743 -0.311 1.00 72.94 90 ARG A C 1
ATOM 720 O O . ARG A 1 90 ? -3.108 -11.531 0.590 1.00 72.94 90 ARG A O 1
ATOM 727 N N . ILE A 1 91 ? -3.589 -12.434 -1.406 1.00 76.06 91 ILE A N 1
ATOM 728 C CA . ILE A 1 91 ? -2.222 -12.911 -1.671 1.00 76.06 91 ILE A CA 1
ATOM 729 C C . ILE A 1 91 ? -1.289 -11.748 -2.006 1.00 76.06 91 ILE A C 1
ATOM 731 O O . ILE A 1 91 ? -0.172 -11.708 -1.499 1.00 76.06 91 ILE A O 1
ATOM 735 N N . LEU A 1 92 ? -1.734 -10.828 -2.867 1.00 72.81 92 LEU A N 1
ATOM 736 C CA . LEU A 1 92 ? -0.889 -9.755 -3.392 1.00 72.81 92 LEU A CA 1
ATOM 737 C C . LEU A 1 92 ? -0.721 -8.594 -2.406 1.00 72.81 92 LEU A C 1
ATOM 739 O O . LEU A 1 92 ? 0.380 -8.060 -2.284 1.00 72.81 92 LEU A O 1
ATOM 743 N N . ASP A 1 93 ? -1.786 -8.211 -1.698 1.00 71.44 93 ASP A N 1
ATOM 744 C CA . ASP A 1 93 ? -1.760 -7.072 -0.777 1.00 71.44 93 ASP A CA 1
ATOM 745 C C . ASP A 1 93 ? -1.770 -7.484 0.700 1.00 71.44 93 ASP A C 1
ATOM 747 O O . ASP A 1 93 ? -1.403 -6.695 1.560 1.00 71.44 93 ASP A O 1
ATOM 751 N N . GLY A 1 94 ? -2.189 -8.705 1.034 1.00 74.19 94 GLY A N 1
ATOM 752 C CA . GLY A 1 94 ? -2.405 -9.118 2.423 1.00 74.19 94 GLY A CA 1
ATOM 753 C C . GLY A 1 94 ? -3.782 -8.712 2.958 1.00 74.19 94 GLY A C 1
ATOM 754 O O . GLY A 1 94 ? -4.714 -8.430 2.208 1.00 74.19 94 GLY A O 1
ATOM 755 N N . SER A 1 95 ? -3.944 -8.698 4.280 1.00 73.19 95 SER A N 1
ATOM 756 C CA . SER A 1 95 ? -5.169 -8.228 4.943 1.00 73.19 95 SER A CA 1
ATOM 757 C C . SER A 1 95 ? -4.815 -7.404 6.178 1.00 73.19 95 SER A C 1
ATOM 759 O O . SER A 1 95 ? -3.909 -7.826 6.908 1.00 73.19 95 SER A O 1
ATOM 761 N N . PRO A 1 96 ? -5.529 -6.296 6.451 1.00 80.69 96 PRO A N 1
ATOM 762 C CA . PRO A 1 96 ? -5.322 -5.536 7.674 1.00 80.69 96 PRO A CA 1
ATOM 763 C C . PRO A 1 96 ? -5.524 -6.443 8.890 1.00 80.69 96 PRO A C 1
ATOM 765 O O . PRO A 1 96 ? -6.390 -7.322 8.892 1.00 80.69 96 PRO A O 1
ATOM 768 N N . THR A 1 97 ? -4.685 -6.273 9.908 1.00 84.69 97 THR A N 1
ATOM 769 C CA . THR A 1 97 ? -4.687 -7.131 11.098 1.00 84.69 97 THR A CA 1
ATOM 770 C C . THR A 1 97 ? -4.756 -6.280 12.353 1.00 84.69 97 THR A C 1
ATOM 772 O O . THR A 1 97 ? -3.877 -5.456 12.604 1.00 84.69 97 THR A O 1
ATOM 775 N N . VAL A 1 98 ? -5.814 -6.468 13.142 1.00 87.00 98 VAL A N 1
ATOM 776 C CA . VAL A 1 98 ? -5.980 -5.791 14.432 1.00 87.00 98 VAL A CA 1
ATOM 777 C C . VAL A 1 98 ? -4.975 -6.381 15.417 1.00 87.00 98 VAL A C 1
ATOM 779 O O . VAL A 1 98 ? -4.978 -7.584 15.640 1.00 87.00 98 VAL A O 1
ATOM 782 N N . VAL A 1 99 ? -4.104 -5.545 15.979 1.00 93.06 99 VAL A N 1
ATOM 783 C CA . VAL A 1 99 ? -3.010 -5.967 16.874 1.00 93.06 99 VAL A CA 1
ATOM 784 C C . VAL A 1 99 ? -3.174 -5.466 18.306 1.00 93.06 99 VAL A C 1
ATOM 786 O O . VAL A 1 99 ? -2.532 -5.994 19.209 1.00 93.06 99 VAL A O 1
ATOM 789 N N . ILE A 1 100 ? -4.018 -4.453 18.531 1.00 91.88 100 ILE A N 1
ATOM 790 C CA . ILE A 1 100 ? -4.361 -3.946 19.867 1.00 91.88 100 ILE A CA 1
ATOM 791 C C . ILE A 1 100 ? -5.870 -3.748 19.943 1.00 91.88 100 ILE A C 1
ATOM 793 O O . ILE A 1 100 ? -6.444 -3.147 19.032 1.00 91.88 100 ILE A O 1
ATOM 797 N N . VAL A 1 101 ? -6.487 -4.196 21.037 1.00 86.75 101 VAL A N 1
ATOM 798 C CA . VAL A 1 101 ? -7.901 -3.974 21.367 1.00 86.75 101 VAL A CA 1
ATOM 799 C C . VAL A 1 101 ? -7.997 -3.528 22.825 1.00 86.75 101 VAL A C 1
ATOM 801 O O . VAL A 1 101 ? -7.509 -4.212 23.714 1.00 86.75 101 VAL A O 1
ATOM 804 N N . ASN A 1 102 ? -8.610 -2.369 23.076 1.00 87.06 102 ASN A N 1
ATOM 805 C CA . ASN A 1 102 ? -8.848 -1.794 24.407 1.00 87.06 102 ASN A CA 1
ATOM 806 C C . ASN A 1 102 ? -7.615 -1.797 25.331 1.00 87.06 102 ASN A C 1
ATOM 808 O O . ASN A 1 102 ? -7.704 -2.080 26.522 1.00 87.06 102 ASN A O 1
ATOM 812 N N . GLY A 1 103 ? -6.452 -1.463 24.775 1.00 89.75 103 GLY A N 1
ATOM 813 C CA . GLY A 1 103 ? -5.195 -1.384 25.509 1.00 89.75 103 GLY A CA 1
ATOM 814 C C . GLY A 1 103 ? -4.476 -2.715 25.719 1.00 89.75 103 GLY A C 1
ATOM 815 O O . GLY A 1 103 ? -3.409 -2.721 26.334 1.00 89.75 103 GLY A O 1
ATOM 816 N N . GLU A 1 104 ? -5.007 -3.814 25.187 1.00 93.06 104 GLU A N 1
ATOM 817 C CA . GLU A 1 104 ? -4.391 -5.138 25.231 1.00 93.06 104 GLU A CA 1
ATOM 818 C C . GLU A 1 104 ? -3.828 -5.519 23.860 1.00 93.06 104 GLU A C 1
ATOM 820 O O . GLU A 1 104 ? -4.468 -5.326 22.826 1.00 93.06 104 GLU A O 1
ATOM 825 N N . VAL A 1 105 ? -2.598 -6.036 23.848 1.00 95.56 105 VAL A N 1
ATOM 826 C CA . VAL A 1 105 ? -1.914 -6.466 22.623 1.00 95.56 105 VAL A CA 1
ATOM 827 C C . VAL A 1 105 ? -2.312 -7.903 22.302 1.00 95.56 105 VAL A C 1
ATOM 829 O O . VAL A 1 105 ? -2.062 -8.808 23.099 1.00 95.56 105 VAL A O 1
ATOM 832 N N . ASP A 1 106 ? -2.837 -8.132 21.100 1.00 93.81 106 ASP A N 1
ATOM 833 C CA . ASP A 1 106 ? -3.049 -9.478 20.575 1.00 93.81 106 ASP A CA 1
ATOM 834 C C . ASP A 1 106 ? -1.732 -10.017 19.996 1.00 93.81 106 ASP A C 1
ATOM 836 O O . ASP A 1 106 ? -1.309 -9.695 18.880 1.00 93.81 106 ASP A O 1
ATOM 840 N N . VAL A 1 107 ? -1.056 -10.857 20.781 1.00 94.62 107 VAL A N 1
ATOM 841 C CA . VAL A 1 107 ? 0.233 -11.459 20.412 1.00 94.62 107 VAL A CA 1
ATOM 842 C C . VAL A 1 107 ? 0.093 -12.415 19.223 1.00 94.62 107 VAL A C 1
ATOM 844 O O . VAL A 1 107 ? 1.011 -12.509 18.402 1.00 94.62 107 VAL A O 1
ATOM 847 N N . ALA A 1 108 ? -1.029 -13.128 19.103 1.00 92.25 108 ALA A N 1
ATOM 848 C CA . ALA A 1 108 ? -1.258 -14.050 17.994 1.00 92.25 108 ALA A CA 1
ATOM 849 C C . ALA A 1 108 ? -1.446 -13.275 16.683 1.00 92.25 108 ALA A C 1
ATOM 851 O O . ALA A 1 108 ? -0.830 -13.617 15.668 1.00 92.25 108 ALA A O 1
ATOM 852 N N . ALA A 1 109 ? -2.210 -12.183 16.723 1.00 89.69 109 ALA A N 1
ATOM 853 C CA . ALA A 1 109 ? -2.366 -11.275 15.596 1.00 89.69 109 ALA A CA 1
ATOM 854 C C . ALA A 1 109 ? -1.045 -10.589 15.221 1.00 89.69 109 ALA A C 1
ATOM 856 O O . ALA A 1 109 ? -0.704 -10.541 14.039 1.00 89.69 109 ALA A O 1
ATOM 857 N N . CYS A 1 110 ? -0.243 -10.157 16.203 1.00 93.00 110 CYS A N 1
ATOM 858 C CA . CYS A 1 110 ? 1.098 -9.618 15.950 1.00 93.00 110 CYS A CA 1
ATOM 859 C C . CYS A 1 110 ? 1.992 -10.625 15.209 1.00 93.00 110 CYS A C 1
ATOM 861 O O . CYS A 1 110 ? 2.622 -10.284 14.208 1.00 93.00 110 CYS A O 1
ATOM 863 N N . LYS A 1 111 ? 2.004 -11.892 15.649 1.00 91.56 111 LYS A N 1
ATOM 864 C CA . LYS A 1 111 ? 2.757 -12.966 14.978 1.00 91.56 111 LYS A CA 1
ATOM 865 C C . LYS A 1 111 ? 2.266 -13.200 13.550 1.00 91.56 111 LYS A C 1
ATOM 867 O O . LYS A 1 111 ? 3.085 -13.333 12.644 1.00 91.56 111 LYS A O 1
ATOM 872 N N . LYS A 1 112 ? 0.947 -13.207 13.332 1.00 87.75 112 LYS A N 1
ATOM 873 C CA . LYS A 1 112 ? 0.338 -13.354 12.000 1.00 87.75 112 LYS A CA 1
ATOM 874 C C . LYS A 1 112 ? 0.702 -12.193 11.070 1.00 87.75 112 LYS A C 1
ATOM 876 O O . LYS A 1 112 ? 1.013 -12.428 9.906 1.00 87.75 112 LYS A O 1
ATOM 881 N N . ALA A 1 113 ? 0.721 -10.971 11.597 1.00 86.50 113 ALA A N 1
ATOM 882 C CA . ALA A 1 113 ? 1.148 -9.762 10.895 1.00 86.50 113 ALA A CA 1
ATOM 883 C C . ALA A 1 113 ? 2.680 -9.616 10.799 1.00 86.50 113 ALA A C 1
ATOM 885 O O . ALA A 1 113 ? 3.159 -8.643 10.225 1.00 86.50 113 ALA A O 1
ATOM 886 N N . LYS A 1 114 ? 3.449 -10.566 11.355 1.00 90.44 114 LYS A N 1
ATOM 887 C CA . LYS A 1 114 ? 4.919 -10.551 11.420 1.00 90.44 114 LYS A CA 1
ATOM 888 C C . LYS A 1 114 ? 5.497 -9.268 12.038 1.00 90.44 114 LYS A C 1
ATOM 890 O O . LYS A 1 114 ? 6.614 -8.886 11.708 1.00 90.44 114 LYS A O 1
ATOM 895 N N . ILE A 1 115 ? 4.764 -8.635 12.956 1.00 92.88 115 ILE A N 1
ATOM 896 C CA . ILE A 1 115 ? 5.214 -7.442 13.680 1.00 92.88 115 ILE A CA 1
ATOM 897 C C . ILE A 1 115 ? 5.760 -7.837 15.055 1.00 92.88 115 ILE A C 1
ATOM 899 O O . ILE A 1 115 ? 5.128 -8.571 15.819 1.00 92.88 115 ILE A O 1
ATOM 903 N N . THR A 1 116 ? 6.959 -7.356 15.379 1.00 94.81 116 THR A N 1
ATOM 904 C CA . THR A 1 116 ? 7.572 -7.595 16.695 1.00 94.81 116 THR A CA 1
ATOM 905 C C . THR A 1 116 ? 7.042 -6.609 17.739 1.00 94.81 116 THR A C 1
ATOM 907 O O . THR A 1 116 ? 6.591 -5.515 17.404 1.00 94.81 116 THR A O 1
ATOM 910 N N . ALA A 1 117 ? 7.151 -6.943 19.029 1.00 93.69 117 ALA A N 1
ATOM 911 C CA . ALA A 1 117 ? 6.786 -6.014 20.106 1.00 93.69 117 ALA A CA 1
ATOM 912 C C . ALA A 1 117 ? 7.595 -4.702 20.049 1.00 93.69 117 ALA A C 1
ATOM 914 O O . ALA A 1 117 ? 7.065 -3.625 20.332 1.00 93.69 117 ALA A O 1
ATOM 915 N N . HIS A 1 118 ? 8.868 -4.786 19.642 1.00 94.12 118 HIS A N 1
ATOM 916 C CA . HIS A 1 118 ? 9.723 -3.619 19.436 1.00 94.12 118 HIS A CA 1
ATOM 917 C C . HIS A 1 118 ? 9.180 -2.723 18.320 1.00 94.12 118 HIS A C 1
ATOM 919 O O . HIS A 1 118 ? 8.995 -1.526 18.530 1.00 94.12 118 HIS A O 1
ATOM 925 N N . GLU A 1 119 ? 8.855 -3.309 17.168 1.00 94.06 119 GLU A N 1
ATOM 926 C CA . GLU A 1 119 ? 8.312 -2.583 16.022 1.00 94.06 119 GLU A CA 1
ATOM 927 C C . GLU A 1 119 ? 6.935 -1.974 16.320 1.00 94.06 119 GLU A C 1
ATOM 929 O O . GLU A 1 119 ? 6.698 -0.813 15.994 1.00 94.06 119 GLU A O 1
ATOM 934 N N . LEU A 1 120 ? 6.050 -2.707 17.006 1.00 94.75 120 LEU A N 1
ATOM 935 C CA . LEU A 1 120 ? 4.749 -2.192 17.437 1.00 94.75 120 LEU A CA 1
ATOM 936 C C . LEU A 1 120 ? 4.908 -0.971 18.352 1.00 94.75 120 LEU A C 1
ATOM 938 O O . LEU A 1 120 ? 4.284 0.065 18.128 1.00 94.75 120 LEU A O 1
ATOM 942 N N . THR A 1 121 ? 5.782 -1.068 19.357 1.00 94.00 121 THR A N 1
ATOM 943 C CA . THR A 1 121 ? 6.034 0.034 20.297 1.00 94.00 121 THR A CA 1
ATOM 944 C C . THR A 1 121 ? 6.686 1.226 19.597 1.00 94.00 121 THR A C 1
ATOM 946 O O . THR A 1 121 ? 6.341 2.371 19.879 1.00 94.00 121 THR A O 1
ATOM 949 N N . PHE A 1 122 ? 7.609 0.976 18.666 1.00 94.44 122 PHE A N 1
ATOM 950 C CA . PHE A 1 122 ? 8.227 2.016 17.849 1.00 94.44 122 PHE A CA 1
ATOM 951 C C . PHE A 1 122 ? 7.185 2.754 17.000 1.00 94.44 122 PHE A C 1
ATOM 953 O O . PHE A 1 122 ? 7.123 3.981 17.048 1.00 94.44 122 PHE A O 1
ATOM 960 N N . LYS A 1 123 ? 6.306 2.022 16.302 1.00 94.31 123 LYS A N 1
ATOM 961 C CA . LYS A 1 123 ? 5.220 2.616 15.508 1.00 94.31 123 LYS A CA 1
ATOM 962 C C . LYS A 1 123 ? 4.274 3.442 16.377 1.00 94.31 123 LYS A C 1
ATOM 964 O O . LYS A 1 123 ? 3.985 4.578 16.029 1.00 94.31 123 LYS A O 1
ATOM 969 N N . LEU A 1 124 ? 3.870 2.951 17.549 1.00 94.56 124 LEU A N 1
ATOM 970 C CA . LEU A 1 124 ? 3.061 3.741 18.487 1.00 94.56 124 LEU A CA 1
ATOM 971 C C . LEU A 1 124 ? 3.747 5.055 18.897 1.00 94.56 124 LEU A C 1
ATOM 973 O O . LEU A 1 124 ? 3.108 6.106 18.898 1.00 94.56 124 LEU A O 1
ATOM 977 N N . ARG A 1 125 ? 5.058 5.032 19.171 1.00 94.56 125 ARG A N 1
ATOM 978 C CA . ARG A 1 125 ? 5.824 6.247 19.505 1.00 94.56 125 ARG A CA 1
ATOM 979 C C . ARG A 1 125 ? 5.904 7.235 18.344 1.00 94.56 125 ARG A C 1
ATOM 981 O O . ARG A 1 125 ? 5.812 8.431 18.592 1.00 94.56 125 ARG A O 1
ATOM 988 N N . MET A 1 126 ? 6.010 6.757 17.102 1.00 93.44 126 MET A N 1
ATOM 989 C CA . MET A 1 126 ? 5.938 7.613 15.907 1.00 93.44 126 MET A CA 1
ATOM 990 C C . MET A 1 126 ? 4.597 8.360 15.806 1.00 93.44 126 MET A C 1
ATOM 992 O O . MET A 1 126 ? 4.548 9.457 15.260 1.00 93.44 126 MET A O 1
ATOM 996 N N . HIS A 1 127 ? 3.530 7.804 16.390 1.00 89.69 127 HIS A N 1
ATOM 997 C CA . HIS A 1 127 ? 2.219 8.446 16.529 1.00 89.69 127 HIS A CA 1
ATOM 998 C C . HIS A 1 127 ? 2.050 9.238 17.844 1.00 89.69 127 HIS A C 1
ATOM 1000 O O . HIS A 1 127 ? 0.933 9.608 18.191 1.00 89.69 127 HIS A O 1
ATOM 1006 N N . ASN A 1 128 ? 3.130 9.515 18.589 1.00 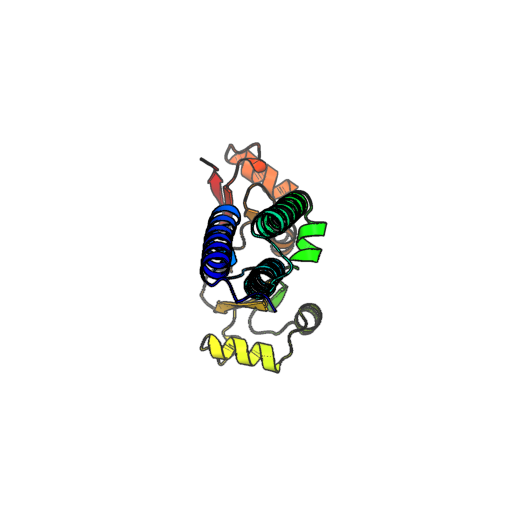92.44 128 ASN A N 1
ATOM 1007 C CA . ASN A 1 128 ? 3.116 10.155 19.916 1.00 92.44 128 ASN A CA 1
ATOM 1008 C C . ASN A 1 128 ? 2.346 9.374 21.001 1.00 92.44 128 ASN A C 1
ATOM 1010 O O . ASN A 1 128 ? 1.875 9.945 21.989 1.00 92.44 128 ASN A O 1
ATOM 1014 N N . ILE A 1 129 ? 2.239 8.050 20.859 1.00 92.94 129 ILE A N 1
ATOM 1015 C CA . ILE A 1 129 ? 1.545 7.177 21.808 1.00 92.94 129 ILE A CA 1
ATOM 1016 C C . ILE A 1 129 ? 2.571 6.422 22.650 1.00 92.94 129 ILE A C 1
ATOM 1018 O O . ILE A 1 129 ? 3.232 5.490 22.197 1.00 92.94 129 ILE A O 1
ATOM 1022 N N . PHE A 1 130 ? 2.674 6.810 23.921 1.00 91.62 130 PHE A N 1
ATOM 1023 C CA . PHE A 1 130 ? 3.604 6.206 24.885 1.00 91.62 130 PHE A CA 1
ATOM 1024 C C . PHE A 1 130 ? 2.926 5.237 25.858 1.00 91.62 130 PHE A C 1
ATOM 1026 O O . PHE A 1 130 ? 3.600 4.463 26.532 1.00 91.62 130 PHE A O 1
ATOM 1033 N N . ASN A 1 131 ? 1.593 5.272 25.938 1.00 91.56 131 ASN A N 1
ATOM 1034 C CA . ASN A 1 131 ? 0.813 4.412 26.817 1.00 91.56 131 ASN A CA 1
ATOM 1035 C C . ASN A 1 131 ? -0.214 3.623 26.001 1.00 91.56 131 ASN A C 1
ATOM 1037 O O . ASN A 1 131 ? -1.229 4.174 25.575 1.00 91.56 131 ASN A O 1
ATOM 1041 N N . ILE A 1 132 ? 0.048 2.324 25.839 1.00 91.12 132 ILE A N 1
ATOM 1042 C CA . ILE A 1 132 ? -0.810 1.392 25.097 1.00 91.12 132 ILE A CA 1
ATOM 1043 C C . ILE A 1 132 ? -2.226 1.353 25.678 1.00 91.12 132 ILE A C 1
ATOM 1045 O O . ILE A 1 132 ? -3.177 1.229 24.922 1.00 91.12 132 ILE A O 1
ATOM 1049 N N . ARG A 1 133 ? -2.413 1.566 26.988 1.00 91.00 133 ARG A N 1
ATOM 1050 C CA . ARG A 1 133 ? -3.749 1.543 27.612 1.00 91.00 133 ARG A CA 1
ATOM 1051 C C . ARG A 1 133 ? -4.687 2.639 27.108 1.00 91.00 133 ARG A C 1
ATOM 1053 O O . ARG A 1 133 ? -5.892 2.535 27.290 1.00 91.00 133 ARG A O 1
ATOM 1060 N N . LYS A 1 134 ? -4.149 3.695 26.490 1.00 88.88 134 LYS A N 1
ATOM 1061 C CA . LYS A 1 134 ? -4.951 4.747 25.849 1.00 88.88 134 LYS A CA 1
ATOM 1062 C C . LYS A 1 134 ? -5.381 4.377 24.427 1.00 88.88 134 LYS A C 1
ATOM 1064 O O . LYS A 1 134 ? -6.140 5.126 23.824 1.00 88.88 134 LYS A O 1
ATOM 1069 N N . VAL A 1 135 ? -4.901 3.258 23.888 1.00 89.25 135 VAL A N 1
ATOM 1070 C CA . VAL A 1 135 ? -5.235 2.777 22.549 1.00 89.25 135 VAL A CA 1
ATOM 1071 C C . VAL A 1 135 ? -6.500 1.940 22.624 1.00 89.25 135 VAL A C 1
ATOM 1073 O O . VAL A 1 135 ? -6.521 0.872 23.228 1.00 89.25 135 VAL A O 1
ATOM 1076 N N . LYS A 1 136 ? -7.553 2.401 21.960 1.00 84.31 136 LYS A N 1
ATOM 1077 C CA . LYS A 1 136 ? -8.783 1.631 21.783 1.00 84.31 136 LYS A CA 1
ATOM 1078 C C . LYS A 1 136 ? -8.588 0.528 20.753 1.00 84.31 136 LYS A C 1
ATOM 1080 O O . LYS A 1 136 ? -9.001 -0.606 20.974 1.00 84.31 136 LYS A O 1
ATOM 1085 N N . ARG A 1 137 ? -7.952 0.849 19.624 1.00 86.25 137 ARG A N 1
ATOM 1086 C CA . ARG A 1 137 ? -7.631 -0.132 18.585 1.00 86.25 137 ARG A CA 1
ATOM 1087 C C . ARG A 1 137 ? -6.370 0.259 17.836 1.00 86.25 137 ARG A C 1
ATOM 1089 O O . ARG A 1 137 ? -6.194 1.431 17.529 1.00 86.25 137 ARG A O 1
ATOM 1096 N N . ALA A 1 138 ? -5.530 -0.710 17.495 1.00 89.69 138 ALA A N 1
ATOM 1097 C CA . ALA A 1 138 ? -4.470 -0.506 16.512 1.00 89.69 138 ALA A CA 1
ATOM 1098 C C . ALA A 1 138 ? -4.516 -1.598 15.451 1.00 89.69 138 ALA A C 1
ATOM 1100 O O . ALA A 1 138 ? -4.711 -2.773 15.774 1.00 89.69 138 ALA A O 1
ATOM 1101 N N . VAL A 1 139 ? -4.347 -1.207 14.193 1.00 88.31 139 VAL A N 1
ATOM 1102 C CA . VAL A 1 139 ? -4.427 -2.096 13.037 1.00 88.31 139 VAL A CA 1
ATOM 1103 C C . VAL A 1 139 ? -3.186 -1.917 12.187 1.00 88.31 139 VAL A C 1
ATOM 1105 O O . VAL A 1 139 ? -2.810 -0.797 11.854 1.00 88.31 139 VAL A O 1
ATOM 1108 N N . VAL A 1 140 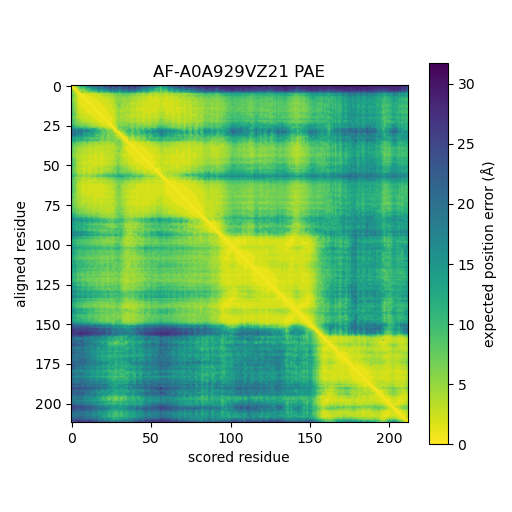? -2.536 -3.029 11.864 1.00 88.44 140 VAL A N 1
ATOM 1109 C CA . VAL A 1 140 ? -1.448 -3.053 10.891 1.00 88.44 140 VAL A CA 1
ATOM 1110 C C . VAL A 1 140 ? -2.068 -3.205 9.509 1.00 88.44 140 VAL A C 1
ATOM 1112 O O . VAL A 1 140 ? -2.730 -4.208 9.237 1.00 88.44 140 VAL A O 1
ATOM 1115 N N . GLU A 1 141 ? -1.867 -2.199 8.668 1.00 83.88 141 GLU A N 1
ATOM 1116 C CA . GLU A 1 141 ? -2.316 -2.171 7.279 1.00 83.88 141 GLU A CA 1
ATOM 1117 C C . GLU A 1 141 ? -1.410 -3.017 6.372 1.00 83.88 141 GLU A C 1
ATOM 1119 O O . GLU A 1 141 ? -0.318 -3.448 6.746 1.00 83.88 141 GLU A O 1
ATOM 1124 N N . GLN A 1 142 ? -1.872 -3.249 5.146 1.00 77.88 142 GLN A N 1
ATOM 1125 C CA . GLN A 1 142 ? -1.206 -4.067 4.125 1.00 77.88 142 GLN A CA 1
ATOM 1126 C C . GLN A 1 142 ? 0.211 -3.590 3.765 1.00 77.88 142 GLN A C 1
ATOM 1128 O O . GLN A 1 142 ? 1.110 -4.394 3.526 1.00 77.88 142 GLN A O 1
ATOM 1133 N N . ASN A 1 143 ? 0.434 -2.275 3.766 1.00 76.50 143 ASN A N 1
ATOM 1134 C CA . ASN A 1 143 ? 1.752 -1.664 3.575 1.00 76.50 143 ASN A CA 1
ATOM 1135 C C . ASN A 1 143 ? 2.619 -1.657 4.851 1.00 76.50 143 ASN A C 1
ATOM 1137 O O . ASN A 1 143 ? 3.700 -1.070 4.853 1.00 76.50 143 ASN A O 1
ATOM 1141 N N . GLY A 1 144 ? 2.150 -2.270 5.941 1.00 82.38 144 GLY A N 1
ATOM 1142 C CA . GLY A 1 144 ? 2.832 -2.321 7.229 1.00 82.38 144 GLY A CA 1
ATOM 1143 C C . GLY A 1 144 ? 2.673 -1.062 8.083 1.00 82.38 144 GLY A C 1
ATOM 1144 O O . GLY A 1 144 ? 3.246 -1.012 9.174 1.00 82.38 144 GLY A O 1
ATOM 1145 N N . GLN A 1 145 ? 1.922 -0.048 7.647 1.00 86.62 145 GLN A N 1
ATOM 1146 C CA . GLN A 1 145 ? 1.625 1.116 8.486 1.00 86.62 145 GLN A CA 1
ATOM 1147 C C . GLN A 1 145 ? 0.724 0.730 9.663 1.00 86.62 145 GLN A C 1
ATOM 1149 O O . GLN A 1 145 ? -0.029 -0.239 9.594 1.00 86.62 145 GLN A O 1
ATOM 1154 N N . LEU A 1 146 ? 0.824 1.477 10.764 1.00 89.44 146 LEU A N 1
ATOM 1155 C CA . LEU A 1 146 ? -0.015 1.280 11.941 1.00 89.44 146 LEU A CA 1
ATOM 1156 C C . LEU A 1 146 ? -1.073 2.378 11.979 1.00 89.44 146 LEU A C 1
ATOM 1158 O O . LEU A 1 146 ? -0.738 3.550 12.111 1.00 89.44 146 LEU A O 1
ATOM 1162 N N . LEU A 1 147 ? -2.343 2.003 11.900 1.00 87.00 147 LEU A N 1
ATOM 1163 C CA . LEU A 1 147 ? -3.448 2.917 12.149 1.00 87.00 147 LEU A CA 1
ATOM 1164 C C . LEU A 1 147 ? -3.907 2.740 13.593 1.00 87.00 147 LEU A C 1
ATOM 1166 O O . LEU A 1 147 ? -4.133 1.615 14.041 1.00 87.00 147 LEU A O 1
ATOM 1170 N N . VAL A 1 148 ? -4.016 3.839 14.336 1.00 87.38 148 VAL A N 1
ATOM 1171 C CA . VAL A 1 148 ? -4.328 3.817 15.767 1.00 87.38 148 VAL A CA 1
ATOM 1172 C C . VAL A 1 148 ? -5.558 4.664 16.050 1.00 87.38 148 VAL A C 1
ATOM 1174 O O . VAL A 1 148 ? -5.683 5.766 15.533 1.00 87.38 148 VAL A O 1
ATOM 1177 N N . VAL A 1 149 ? -6.447 4.131 16.881 1.00 83.25 149 VAL A N 1
ATOM 1178 C CA . VAL A 1 149 ? -7.632 4.804 17.415 1.00 83.25 149 VAL A CA 1
ATOM 1179 C C . VAL A 1 149 ? -7.487 4.876 18.920 1.00 83.25 149 VAL A C 1
ATOM 1181 O O . VAL A 1 149 ? -7.267 3.855 19.584 1.00 83.25 149 VAL A O 1
ATOM 1184 N N . MET A 1 150 ? -7.616 6.078 19.461 1.00 85.06 150 MET A N 1
ATOM 1185 C CA . MET A 1 150 ? -7.471 6.347 20.885 1.00 85.06 150 MET A CA 1
ATOM 1186 C C . MET A 1 150 ? -8.785 6.124 21.640 1.00 85.06 150 MET A C 1
ATOM 1188 O O . MET A 1 150 ? -9.885 6.142 21.087 1.00 85.06 150 MET A O 1
ATOM 1192 N N . ALA A 1 151 ? -8.682 5.884 22.943 1.00 77.56 151 ALA A N 1
ATOM 1193 C CA . ALA A 1 151 ? -9.835 5.839 23.830 1.00 77.56 151 ALA A CA 1
ATOM 1194 C C . ALA A 1 151 ? -10.538 7.208 23.835 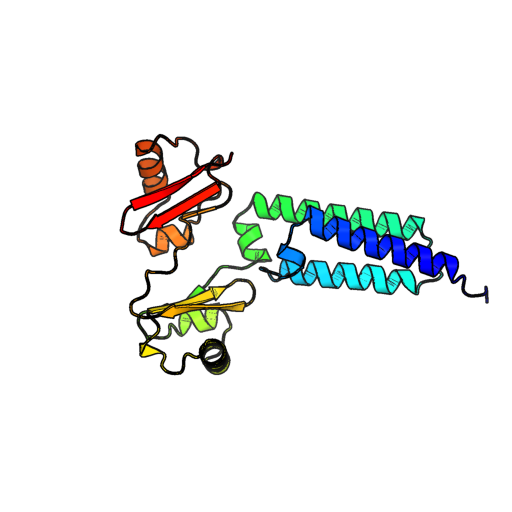1.00 77.56 151 ALA A C 1
ATOM 1196 O O . ALA A 1 151 ? -9.898 8.233 24.058 1.00 77.56 151 ALA A O 1
ATOM 1197 N N . GLY A 1 152 ? -11.848 7.213 23.580 1.00 69.50 152 GLY A N 1
ATOM 1198 C CA . GLY A 1 152 ? -12.644 8.434 23.396 1.00 69.50 152 GLY A CA 1
ATOM 1199 C C . GLY A 1 152 ? -12.858 8.832 21.932 1.00 69.50 152 GLY A C 1
ATOM 1200 O O . GLY A 1 152 ? -13.764 9.611 21.657 1.00 69.50 152 GLY A O 1
ATOM 1201 N N . GLU A 1 153 ? -12.109 8.253 20.989 1.00 67.19 153 GLU A N 1
ATOM 1202 C CA . GLU A 1 153 ? -12.382 8.390 19.557 1.00 67.19 153 GLU A CA 1
ATOM 1203 C C . GLU A 1 153 ? -13.427 7.351 19.100 1.00 67.19 153 GLU A C 1
ATOM 1205 O O . GLU A 1 153 ? -13.537 6.233 19.641 1.00 67.19 153 GLU A O 1
ATOM 1210 N N . GLU A 1 154 ? -14.230 7.715 18.095 1.00 58.91 154 GLU A N 1
ATOM 1211 C CA . GLU A 1 154 ? -15.101 6.755 17.412 1.00 58.91 154 GLU A CA 1
ATOM 1212 C C . GLU A 1 154 ? -14.257 5.609 16.830 1.00 58.91 154 GLU A C 1
ATOM 1214 O O . GLU A 1 154 ? -13.100 5.794 16.457 1.00 58.91 154 GLU A O 1
ATOM 1219 N N . ASN A 1 155 ? -14.812 4.390 16.788 1.00 56.34 155 ASN A N 1
ATOM 1220 C CA . ASN A 1 155 ? -14.100 3.246 16.208 1.00 56.34 155 ASN A CA 1
ATOM 1221 C C . ASN A 1 155 ? -13.633 3.560 14.780 1.00 56.34 155 ASN A C 1
ATOM 1223 O O . ASN A 1 155 ? -14.356 4.213 14.033 1.00 56.34 155 ASN A O 1
ATOM 1227 N N . LEU A 1 156 ? -12.464 3.027 14.401 1.00 55.44 156 LEU A N 1
ATOM 1228 C CA . LEU A 1 156 ? -11.988 2.965 13.014 1.00 55.44 156 LEU A CA 1
ATOM 1229 C C . LEU A 1 156 ? -13.151 2.517 12.120 1.00 55.44 156 LEU A C 1
ATOM 1231 O O . LEU A 1 156 ? -13.611 1.369 12.212 1.00 55.44 156 LEU A O 1
ATOM 1235 N N . LYS A 1 157 ? -13.601 3.450 11.288 1.00 63.25 157 LYS A N 1
ATOM 1236 C CA . LYS A 1 157 ? -14.673 3.290 10.313 1.00 63.25 157 LYS A CA 1
ATOM 1237 C C . LYS A 1 157 ? -14.077 2.514 9.149 1.00 63.25 157 LYS A C 1
ATOM 1239 O O . LYS A 1 157 ? -13.563 3.103 8.206 1.00 63.25 157 LYS A O 1
ATOM 1244 N N . TYR A 1 158 ? -14.008 1.192 9.284 1.00 65.00 158 TYR A N 1
ATOM 1245 C CA . TYR A 1 158 ? -13.734 0.381 8.111 1.00 65.00 158 TYR A CA 1
ATOM 1246 C C . TYR A 1 158 ? -15.025 0.323 7.304 1.00 65.00 158 TYR A C 1
ATOM 1248 O O . TYR A 1 158 ? -16.037 -0.140 7.843 1.00 65.00 158 TYR A O 1
ATOM 1256 N N . PRO A 1 159 ? -15.010 0.784 6.049 1.00 77.44 159 PRO A N 1
ATOM 1257 C CA . PRO A 1 159 ? -16.176 0.668 5.201 1.00 77.44 159 PRO A CA 1
ATOM 1258 C C . PRO A 1 159 ? -16.542 -0.806 5.032 1.00 77.44 159 PRO A C 1
ATOM 1260 O O . PRO A 1 159 ? -15.691 -1.660 4.764 1.00 77.44 159 PRO A O 1
ATOM 1263 N N . LEU A 1 160 ? -17.828 -1.103 5.193 1.00 83.00 160 LEU A N 1
ATOM 1264 C CA . LEU A 1 160 ? -18.396 -2.426 4.945 1.00 83.00 160 LEU A CA 1
ATOM 1265 C C . LEU A 1 160 ? -18.375 -2.767 3.452 1.00 83.00 160 LEU A C 1
ATOM 1267 O O . LEU A 1 160 ? -18.353 -3.941 3.080 1.00 83.00 160 LEU A O 1
ATOM 1271 N N . LEU A 1 161 ? -18.357 -1.741 2.601 1.00 84.38 161 LEU A N 1
ATOM 1272 C CA . LEU A 1 161 ? -18.266 -1.856 1.153 1.00 84.38 161 LEU A CA 1
ATOM 1273 C C . LEU A 1 161 ? -17.414 -0.718 0.590 1.00 84.38 161 LEU A C 1
ATOM 1275 O O . LEU A 1 161 ? -17.631 0.444 0.925 1.00 84.38 161 LEU A O 1
ATOM 1279 N N . THR A 1 162 ? -16.478 -1.059 -0.296 1.00 83.00 162 THR A N 1
ATOM 1280 C CA . THR A 1 162 ? -15.705 -0.094 -1.099 1.00 83.00 162 THR A CA 1
ATOM 1281 C C . THR A 1 162 ? -15.711 -0.524 -2.558 1.00 83.00 162 THR A C 1
ATOM 1283 O O . THR A 1 162 ? -15.460 -1.703 -2.822 1.00 83.00 162 THR A O 1
ATOM 1286 N N . ASP A 1 163 ? -15.923 0.399 -3.493 1.00 81.75 163 ASP A N 1
ATOM 1287 C CA . ASP A 1 163 ? -15.853 0.147 -4.941 1.00 81.75 163 ASP A CA 1
ATOM 1288 C C . ASP A 1 163 ? -16.690 -1.075 -5.369 1.00 81.75 163 ASP A C 1
ATOM 1290 O O . ASP A 1 163 ? -16.218 -1.985 -6.057 1.00 81.75 163 ASP A O 1
ATOM 1294 N N . GLY A 1 164 ? -17.922 -1.162 -4.864 1.00 79.56 164 GLY A N 1
ATOM 1295 C CA . GLY A 1 164 ? -18.822 -2.282 -5.134 1.00 79.56 164 GLY A CA 1
ATOM 1296 C C . GLY A 1 164 ? -18.455 -3.617 -4.473 1.00 79.56 164 GLY A C 1
ATOM 1297 O O . GLY A 1 164 ? -19.169 -4.603 -4.657 1.00 79.56 164 GLY A O 1
ATOM 1298 N N . SER A 1 165 ? -17.361 -3.676 -3.707 1.00 78.00 165 SER A N 1
ATOM 1299 C CA . SER A 1 165 ? -16.847 -4.898 -3.084 1.00 78.00 165 SER A CA 1
ATOM 1300 C C . SER A 1 165 ? -17.087 -4.903 -1.578 1.00 78.00 165 SER A C 1
ATOM 1302 O O . SER A 1 165 ? -16.548 -4.070 -0.843 1.00 78.00 165 SER A O 1
ATOM 1304 N N . VAL A 1 166 ? -17.861 -5.883 -1.111 1.00 83.12 166 VAL A N 1
ATOM 1305 C CA . VAL A 1 166 ? -18.1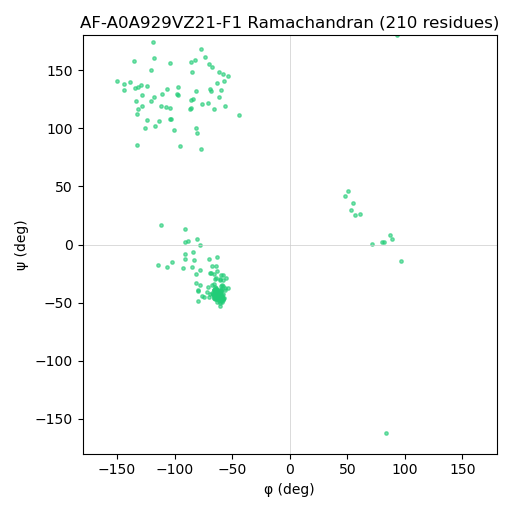41 -6.099 0.313 1.00 83.12 166 VAL A CA 1
ATOM 1306 C C . VAL A 1 166 ? -16.885 -6.591 1.039 1.00 83.12 166 VAL A C 1
ATOM 1308 O O . VAL A 1 166 ? -16.190 -7.495 0.574 1.00 83.12 166 VAL A O 1
ATOM 1311 N N . LYS A 1 167 ? -16.596 -6.005 2.202 1.00 79.81 167 LYS A N 1
ATOM 1312 C CA . LYS A 1 167 ? -15.476 -6.384 3.071 1.00 79.81 167 LYS A CA 1
ATOM 1313 C C . LYS A 1 167 ? -15.952 -7.362 4.141 1.00 79.81 167 LYS A C 1
ATOM 1315 O O . LYS A 1 167 ? -16.247 -6.974 5.269 1.00 79.81 167 LYS A O 1
ATOM 1320 N N . THR A 1 168 ? -15.996 -8.647 3.799 1.00 74.38 168 THR A N 1
ATOM 1321 C CA . THR A 1 168 ? -16.474 -9.716 4.698 1.00 74.38 168 THR A CA 1
ATOM 1322 C C . THR A 1 168 ? -15.726 -9.766 6.027 1.00 74.38 168 THR A C 1
ATOM 1324 O O . THR A 1 168 ? -16.353 -9.906 7.066 1.00 74.38 168 THR A O 1
ATOM 1327 N N . THR A 1 169 ? -14.414 -9.525 6.036 1.00 65.38 169 THR A N 1
ATOM 1328 C CA . THR A 1 169 ? -13.622 -9.484 7.278 1.00 65.38 169 THR A CA 1
ATOM 1329 C C . THR A 1 169 ? -14.035 -8.355 8.225 1.00 65.38 169 THR A C 1
ATOM 1331 O O . THR A 1 169 ? -13.843 -8.461 9.431 1.00 65.38 169 THR A O 1
ATOM 1334 N N . VAL A 1 170 ? -14.560 -7.249 7.688 1.00 73.12 170 VAL A N 1
ATOM 1335 C CA . VAL A 1 170 ? -15.051 -6.123 8.494 1.00 73.12 170 VAL A CA 1
ATOM 1336 C C . VAL A 1 170 ? -16.444 -6.435 9.030 1.00 73.12 170 VAL A C 1
ATOM 1338 O O . VAL A 1 170 ? -16.718 -6.134 10.186 1.00 73.12 170 VAL A O 1
ATOM 1341 N N . LEU A 1 171 ? -17.288 -7.077 8.216 1.00 73.75 171 LEU A N 1
ATOM 1342 C CA . LEU A 1 171 ? -18.599 -7.575 8.636 1.00 73.75 171 LEU A CA 1
ATOM 1343 C C . LEU A 1 171 ? -18.473 -8.591 9.778 1.00 73.75 171 LEU A C 1
ATOM 1345 O O . LEU A 1 171 ? -19.110 -8.416 10.812 1.00 73.75 171 LEU A O 1
ATOM 1349 N N . GLU A 1 172 ? -17.581 -9.575 9.642 1.00 69.81 172 GLU A N 1
ATOM 1350 C CA . GLU A 1 172 ? -17.274 -10.548 10.699 1.00 69.81 172 GLU A CA 1
ATOM 1351 C C . GLU A 1 172 ? -16.827 -9.852 11.993 1.00 69.81 172 GLU A C 1
ATOM 1353 O O . GLU A 1 172 ? -17.245 -10.234 13.079 1.00 69.81 172 GLU A O 1
ATOM 1358 N N . ALA A 1 173 ? -16.031 -8.782 11.889 1.00 63.78 173 ALA A N 1
ATOM 1359 C CA . ALA A 1 173 ? -15.556 -8.022 13.046 1.00 63.78 173 ALA A CA 1
ATOM 1360 C C . ALA A 1 173 ? -16.648 -7.201 13.763 1.00 63.78 173 ALA A C 1
ATOM 1362 O O . ALA A 1 173 ? -16.397 -6.695 14.857 1.00 63.78 173 ALA A O 1
ATOM 1363 N N . ILE A 1 174 ? -17.826 -7.035 13.153 1.00 71.69 174 ILE A N 1
ATOM 1364 C CA . ILE A 1 174 ? -19.007 -6.415 13.774 1.00 71.69 174 ILE A CA 1
ATOM 1365 C C . ILE A 1 174 ? -20.141 -7.427 14.008 1.00 71.69 174 ILE A C 1
ATOM 1367 O O . ILE A 1 174 ? -21.289 -7.020 14.198 1.00 71.69 174 ILE A O 1
ATOM 1371 N N . ASP A 1 175 ? -19.826 -8.728 13.973 1.00 70.19 175 ASP A N 1
ATOM 1372 C CA . ASP A 1 175 ? -20.773 -9.839 14.119 1.00 70.19 175 ASP A CA 1
ATOM 1373 C C . ASP A 1 175 ? -21.943 -9.769 13.119 1.00 70.19 175 ASP A C 1
ATOM 1375 O O . ASP A 1 175 ? -23.094 -10.084 13.437 1.00 70.19 175 ASP A O 1
ATOM 1379 N N . LYS A 1 176 ? -21.656 -9.307 11.896 1.00 81.44 176 LYS A N 1
ATOM 1380 C CA . LYS A 1 176 ? -22.598 -9.244 10.773 1.00 81.44 176 LYS A CA 1
ATOM 1381 C C . LYS A 1 176 ? -22.121 -10.108 9.616 1.00 81.44 176 LYS A C 1
ATOM 1383 O O . LYS A 1 176 ? -20.942 -10.423 9.486 1.00 81.44 176 LYS A O 1
ATOM 1388 N N . ASP A 1 177 ? -23.051 -10.447 8.738 1.00 85.25 177 ASP A N 1
ATOM 1389 C CA . ASP A 1 177 ? -22.781 -11.155 7.496 1.00 85.25 177 ASP A CA 1
ATOM 1390 C C . ASP A 1 177 ? -23.191 -10.317 6.273 1.00 85.25 177 ASP A C 1
ATOM 1392 O O . ASP A 1 177 ? -23.749 -9.217 6.368 1.00 85.25 177 ASP A O 1
ATOM 1396 N N . GLU A 1 178 ? -22.871 -10.828 5.086 1.00 86.88 178 GLU A N 1
ATOM 1397 C CA . GLU A 1 178 ? -23.213 -10.162 3.828 1.00 86.88 178 GLU A CA 1
ATOM 1398 C C . GLU A 1 178 ? -24.736 -10.093 3.608 1.00 86.88 178 GLU A C 1
ATOM 1400 O O . GLU A 1 178 ? -25.231 -9.145 2.994 1.00 86.88 178 GLU A O 1
ATOM 1405 N N . ALA A 1 179 ? -25.491 -11.061 4.138 1.00 88.00 179 ALA A N 1
ATOM 1406 C CA . ALA A 1 179 ? -26.947 -11.086 4.042 1.00 88.00 179 ALA A CA 1
ATOM 1407 C C . ALA A 1 179 ? -27.581 -9.916 4.809 1.00 88.00 179 ALA A C 1
ATOM 1409 O O . ALA A 1 179 ? -28.446 -9.223 4.266 1.00 88.00 179 ALA A O 1
ATOM 1410 N N . TRP A 1 180 ? -27.105 -9.642 6.026 1.00 92.06 180 TRP A N 1
ATOM 1411 C CA . TRP A 1 180 ? -27.503 -8.483 6.817 1.00 92.06 180 TRP A CA 1
ATOM 1412 C C . TRP A 1 180 ? -27.217 -7.174 6.076 1.00 92.06 180 TRP A C 1
ATOM 1414 O O . TRP A 1 180 ? -28.111 -6.336 5.956 1.00 92.06 180 TRP A O 1
ATOM 1424 N N . LEU A 1 181 ? -26.012 -7.021 5.510 1.00 89.19 181 LEU A N 1
ATOM 1425 C CA . LEU A 1 181 ? -25.641 -5.806 4.777 1.00 89.19 181 LEU A CA 1
ATOM 1426 C C . LEU A 1 181 ? -26.571 -5.570 3.578 1.00 89.19 181 LEU A C 1
ATOM 1428 O O . LEU A 1 181 ? -27.039 -4.454 3.365 1.00 89.19 181 LEU A O 1
ATOM 1432 N N . ARG A 1 182 ? -26.882 -6.624 2.812 1.00 89.94 182 ARG A N 1
ATOM 1433 C CA . ARG A 1 182 ? -27.809 -6.547 1.671 1.00 89.94 182 ARG A CA 1
ATOM 1434 C C . ARG A 1 182 ? -29.226 -6.174 2.103 1.00 89.94 182 ARG A C 1
ATOM 1436 O O . ARG A 1 182 ? -29.865 -5.373 1.425 1.00 89.94 182 ARG A O 1
ATOM 1443 N N . ALA A 1 183 ? -29.708 -6.724 3.216 1.00 90.12 183 ALA A N 1
ATOM 1444 C CA . ALA A 1 183 ? -31.033 -6.410 3.743 1.00 90.12 183 ALA A CA 1
ATOM 1445 C C . ALA A 1 183 ? -31.143 -4.941 4.182 1.00 90.12 183 ALA A C 1
ATOM 1447 O O . ALA A 1 183 ? -32.124 -4.275 3.856 1.00 90.12 183 ALA A O 1
ATOM 1448 N N . GLU A 1 184 ? -30.133 -4.416 4.878 1.00 90.25 184 GLU A N 1
ATOM 1449 C CA . GLU A 1 184 ? -30.105 -3.013 5.303 1.00 90.25 184 GLU A CA 1
ATOM 1450 C C . GLU A 1 184 ? -29.976 -2.047 4.113 1.00 90.25 184 GLU A C 1
ATOM 1452 O O . GLU A 1 184 ? -30.706 -1.060 4.040 1.00 90.25 184 GLU A O 1
ATOM 1457 N N . LEU A 1 185 ? -29.135 -2.362 3.120 1.00 90.81 185 LEU A N 1
ATOM 1458 C CA . LEU A 1 185 ? -29.029 -1.567 1.890 1.00 90.81 185 LEU A CA 1
ATOM 1459 C C . LEU A 1 185 ? -30.345 -1.543 1.097 1.00 90.81 185 LEU A C 1
ATOM 1461 O O . LEU A 1 185 ? -30.750 -0.486 0.609 1.00 90.81 185 LEU A O 1
ATOM 1465 N N . ALA A 1 186 ? -31.056 -2.673 1.032 1.00 89.94 186 ALA A N 1
ATOM 1466 C CA . ALA A 1 186 ? -32.353 -2.755 0.368 1.00 89.94 186 ALA A CA 1
ATOM 1467 C C . ALA A 1 186 ? -33.419 -1.884 1.055 1.00 89.94 186 ALA A C 1
ATOM 1469 O O . ALA A 1 186 ? -34.191 -1.220 0.364 1.00 89.94 186 ALA A O 1
ATOM 1470 N N . LYS A 1 187 ? -33.429 -1.813 2.398 1.00 90.81 187 LYS A N 1
ATOM 1471 C CA . LYS A 1 187 ? -34.318 -0.902 3.154 1.00 90.81 187 LYS A CA 1
ATOM 1472 C C . LYS A 1 187 ? -34.078 0.569 2.810 1.00 90.81 187 LYS A C 1
ATOM 1474 O O . LYS A 1 187 ? -35.008 1.366 2.869 1.00 90.81 187 LYS A O 1
ATOM 1479 N N . MET A 1 188 ? -32.849 0.918 2.434 1.00 89.19 188 MET A N 1
ATOM 1480 C CA . MET A 1 188 ? -32.453 2.267 2.018 1.00 89.19 188 MET A CA 1
ATOM 1481 C C . MET A 1 188 ? -32.647 2.527 0.512 1.00 89.19 188 MET A C 1
ATOM 1483 O O . MET A 1 188 ? -32.302 3.604 0.034 1.00 89.19 188 MET A O 1
ATOM 1487 N N . GLY A 1 189 ? -33.191 1.564 -0.243 1.00 89.56 189 GLY A N 1
ATOM 1488 C CA . GLY A 1 189 ? -33.430 1.690 -1.686 1.00 89.56 189 GLY A CA 1
ATOM 1489 C C . GLY A 1 189 ? -32.244 1.299 -2.576 1.00 89.56 189 GLY A C 1
ATOM 1490 O O . GLY A 1 189 ? -32.312 1.482 -3.791 1.00 89.56 189 GLY A O 1
ATOM 1491 N N . TYR A 1 190 ? -31.175 0.729 -2.015 1.00 87.69 190 TYR A N 1
ATOM 1492 C CA . TYR A 1 190 ? -30.006 0.271 -2.766 1.00 87.69 190 TYR A CA 1
ATOM 1493 C C . TYR A 1 190 ? -30.053 -1.248 -2.974 1.00 87.69 190 TYR A C 1
ATOM 1495 O O . TYR A 1 190 ? -29.679 -2.029 -2.102 1.00 87.69 190 TYR A O 1
ATOM 1503 N N . SER A 1 191 ? -30.508 -1.682 -4.150 1.00 81.81 191 SER A N 1
ATOM 1504 C CA . SER A 1 191 ? -30.661 -3.106 -4.491 1.00 81.81 191 SER A CA 1
ATOM 1505 C C . SER A 1 191 ? -29.388 -3.768 -5.028 1.00 81.81 191 SER A C 1
ATOM 1507 O O . SER A 1 191 ? -29.283 -4.993 -5.023 1.00 81.81 191 SER A O 1
ATOM 1509 N N . ASP A 1 192 ? -28.426 -2.975 -5.505 1.00 83.12 192 ASP A N 1
ATOM 1510 C CA . ASP A 1 192 ? -27.190 -3.465 -6.117 1.00 83.12 192 ASP A CA 1
ATOM 1511 C C . ASP A 1 192 ? -25.955 -2.866 -5.420 1.00 83.12 192 ASP A C 1
ATOM 1513 O O . ASP A 1 192 ? -25.573 -1.729 -5.717 1.00 83.12 192 ASP A O 1
ATOM 1517 N N . PRO A 1 193 ? -25.307 -3.622 -4.511 1.00 80.50 193 PRO A N 1
ATOM 1518 C CA . PRO A 1 193 ? -24.106 -3.175 -3.811 1.00 80.50 193 PRO A CA 1
ATOM 1519 C C . PRO A 1 193 ? -22.957 -2.805 -4.758 1.00 80.50 193 PRO A C 1
ATOM 1521 O O . PRO A 1 193 ? -22.144 -1.954 -4.413 1.00 80.50 193 PRO A O 1
ATOM 1524 N N . SER A 1 194 ? -22.901 -3.380 -5.969 1.00 81.06 194 SER A N 1
ATOM 1525 C CA . SER A 1 194 ? -21.825 -3.108 -6.933 1.00 81.06 194 SER A CA 1
ATOM 1526 C C . SER A 1 194 ? -21.841 -1.674 -7.482 1.00 81.06 194 SER A C 1
ATOM 1528 O O . SER A 1 194 ? -20.823 -1.186 -7.972 1.00 81.06 194 SER A O 1
ATOM 1530 N N . LYS A 1 195 ? -22.979 -0.977 -7.356 1.00 83.31 195 LYS A N 1
ATOM 1531 C CA . LYS A 1 195 ? -23.164 0.425 -7.762 1.00 83.31 195 LYS A CA 1
ATOM 1532 C C . LYS A 1 195 ? -22.855 1.424 -6.646 1.00 83.31 195 LYS A C 1
ATOM 1534 O O . LYS A 1 195 ? -23.032 2.625 -6.834 1.00 83.31 195 LYS A O 1
ATOM 1539 N N . LEU A 1 196 ? -22.421 0.952 -5.482 1.00 87.38 196 LEU A N 1
ATOM 1540 C CA . LEU A 1 196 ? -22.082 1.806 -4.352 1.00 87.38 196 LEU A CA 1
ATOM 1541 C C . LEU A 1 196 ? -20.577 2.050 -4.316 1.00 87.38 196 LEU A C 1
ATOM 1543 O O . LEU A 1 196 ? -19.779 1.127 -4.484 1.00 87.38 196 LEU A O 1
ATOM 1547 N N . PHE A 1 197 ? -20.198 3.303 -4.085 1.00 85.25 197 PHE A N 1
ATOM 1548 C CA . PHE A 1 197 ? -18.800 3.685 -3.946 1.00 85.25 197 PHE A CA 1
ATOM 1549 C C . PHE A 1 197 ? -18.285 3.350 -2.543 1.00 85.25 197 PHE A C 1
ATOM 1551 O O . PHE A 1 197 ? -17.249 2.702 -2.397 1.00 85.25 197 PHE A O 1
ATOM 1558 N N . LEU A 1 198 ? -19.039 3.742 -1.512 1.00 87.25 198 LEU A N 1
ATOM 1559 C CA . LEU A 1 198 ? -18.664 3.577 -0.109 1.00 87.25 198 LEU A CA 1
ATOM 1560 C C . LEU A 1 198 ? -19.895 3.263 0.744 1.00 87.25 198 LEU A C 1
ATOM 1562 O O . LEU A 1 198 ? -20.940 3.892 0.576 1.00 87.25 198 LEU A O 1
ATOM 1566 N N . VAL A 1 199 ? -19.768 2.323 1.680 1.00 88.69 199 VAL A N 1
ATOM 1567 C CA . VAL A 1 199 ? -20.758 2.107 2.744 1.00 88.69 199 VAL A CA 1
ATOM 1568 C C . VAL A 1 199 ? -20.045 2.012 4.084 1.00 88.69 199 VAL A C 1
ATOM 1570 O O . VAL A 1 199 ? -19.285 1.071 4.308 1.00 88.69 199 VAL A O 1
ATOM 1573 N N . ASP A 1 200 ? -20.332 2.949 4.980 1.00 86.44 200 ASP A N 1
ATOM 1574 C CA . ASP A 1 200 ? -19.824 2.982 6.352 1.00 86.44 200 ASP A CA 1
ATOM 1575 C C . ASP A 1 200 ? -20.892 2.539 7.357 1.00 86.44 200 ASP A C 1
ATOM 1577 O O . ASP A 1 200 ? -22.090 2.660 7.104 1.00 86.44 200 ASP A O 1
ATOM 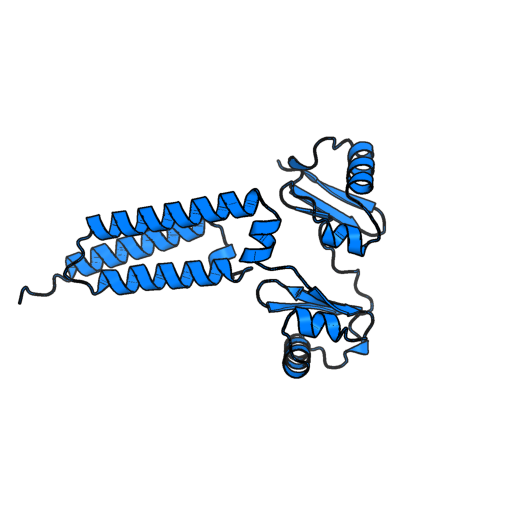1581 N N . TYR A 1 201 ? -20.458 2.067 8.528 1.00 82.75 201 TYR A N 1
ATOM 1582 C CA . TYR A 1 201 ? -21.341 1.740 9.651 1.00 82.75 201 TYR A CA 1
ATOM 1583 C C . TYR A 1 201 ? -21.029 2.629 10.856 1.00 82.75 201 TYR A C 1
ATOM 1585 O O . TYR A 1 201 ? -20.037 2.419 11.558 1.00 82.75 201 TYR A O 1
ATOM 1593 N N . LEU A 1 202 ? -21.863 3.652 11.071 1.00 74.19 202 LEU A N 1
ATOM 1594 C CA . LEU A 1 202 ? -21.654 4.737 12.033 1.00 74.19 202 LEU A CA 1
ATOM 1595 C C . LEU A 1 202 ? -22.781 4.773 13.058 1.00 74.19 202 LEU A C 1
ATOM 1597 O O . LEU A 1 202 ? -23.947 4.883 12.694 1.00 74.19 202 LEU A O 1
ATOM 1601 N N . GLY A 1 203 ? -22.445 4.679 14.348 1.00 67.12 203 GLY A N 1
ATOM 1602 C CA . GLY A 1 203 ? -23.437 4.797 15.425 1.00 67.12 203 GLY A CA 1
ATOM 1603 C C . GLY A 1 203 ? -24.597 3.793 15.336 1.00 67.12 203 GLY A C 1
ATOM 1604 O O . GLY A 1 203 ? -25.682 4.080 15.826 1.00 67.12 203 GLY A O 1
ATOM 1605 N N . GLY A 1 204 ? -24.389 2.638 14.688 1.00 73.00 204 GLY A N 1
ATOM 1606 C CA . GLY A 1 204 ? -25.435 1.637 14.450 1.00 73.00 204 GLY A CA 1
ATOM 1607 C C . GLY A 1 204 ? -26.239 1.821 13.156 1.00 73.00 204 GLY A C 1
ATOM 1608 O O . GLY A 1 204 ? -27.176 1.063 12.927 1.00 73.00 204 GLY A O 1
ATOM 1609 N N . GLN A 1 205 ? -25.891 2.793 12.310 1.00 80.12 205 GLN A N 1
ATOM 1610 C CA . GLN A 1 205 ? -26.569 3.076 11.042 1.00 80.12 205 GLN A CA 1
ATOM 1611 C C . GLN A 1 205 ? -25.616 2.949 9.850 1.00 80.12 205 GLN A C 1
ATOM 1613 O O . GLN A 1 205 ? -24.417 3.202 9.970 1.00 80.12 205 GLN A O 1
ATOM 1618 N N . LEU A 1 206 ? -26.154 2.573 8.686 1.00 87.19 206 LEU A N 1
ATOM 1619 C CA . LEU A 1 206 ? -25.406 2.603 7.432 1.00 87.19 206 LEU A CA 1
ATOM 1620 C C . LEU A 1 206 ? -25.402 4.013 6.843 1.00 87.19 206 LEU A C 1
ATOM 1622 O O . LEU A 1 206 ? -26.450 4.642 6.702 1.00 87.19 206 LEU A O 1
ATOM 1626 N N . VAL A 1 207 ? -24.225 4.478 6.440 1.00 87.81 207 VAL A N 1
ATOM 1627 C CA . VAL A 1 207 ? -24.058 5.694 5.641 1.00 87.81 207 VAL A CA 1
ATOM 1628 C C . VAL A 1 207 ? -23.572 5.277 4.262 1.00 87.81 207 VAL A C 1
ATOM 1630 O O . VAL A 1 207 ? -22.525 4.645 4.138 1.00 87.81 207 VAL A O 1
ATOM 1633 N N . VAL A 1 208 ? -24.361 5.586 3.233 1.00 89.69 208 VAL A N 1
ATOM 1634 C CA . VAL A 1 208 ? -24.140 5.115 1.860 1.00 89.69 208 VAL A CA 1
ATOM 1635 C C . VAL A 1 208 ? -23.740 6.276 0.958 1.00 89.69 208 VAL A C 1
ATOM 1637 O O . VAL A 1 208 ? -24.448 7.278 0.881 1.00 89.69 208 VAL A O 1
ATOM 1640 N N . THR A 1 209 ? -22.653 6.088 0.217 1.00 90.12 209 THR A N 1
ATOM 1641 C CA . THR A 1 209 ? -22.200 6.971 -0.859 1.00 90.12 209 THR A CA 1
ATOM 1642 C C . THR A 1 209 ? -22.312 6.211 -2.187 1.00 90.12 209 THR A C 1
ATOM 1644 O O . THR A 1 209 ? -21.523 5.290 -2.431 1.00 90.12 209 THR A O 1
ATOM 1647 N N . PRO A 1 210 ? -23.298 6.524 -3.044 1.00 84.62 210 PRO A N 1
ATOM 1648 C CA . PRO A 1 210 ? -23.450 5.874 -4.346 1.00 84.62 210 PRO A CA 1
ATOM 1649 C C . PRO A 1 210 ? -22.329 6.276 -5.323 1.00 84.62 210 PRO A C 1
ATOM 1651 O O . PRO A 1 210 ? -21.742 7.349 -5.181 1.00 84.62 210 PRO A O 1
ATOM 1654 N N . ASN A 1 211 ? -22.029 5.430 -6.319 1.00 78.12 211 ASN A N 1
ATOM 1655 C CA . ASN A 1 211 ? -21.250 5.878 -7.481 1.00 78.12 211 ASN A CA 1
ATOM 1656 C C . ASN A 1 211 ? -22.105 6.864 -8.290 1.0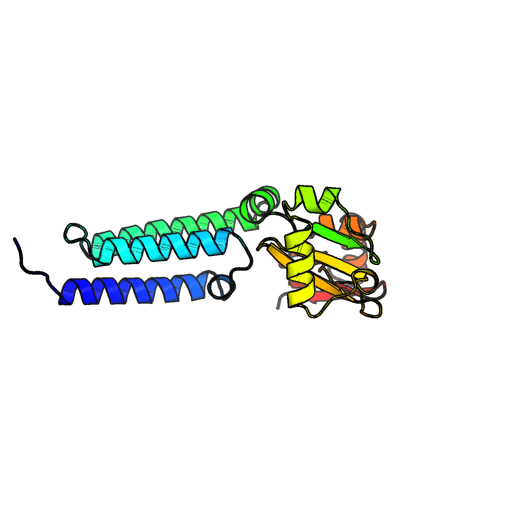0 78.12 211 ASN A C 1
ATOM 1658 O O . ASN A 1 211 ? -23.279 6.583 -8.540 1.00 78.12 211 ASN A O 1
ATOM 1662 N N . ALA A 1 212 ? -21.517 8.003 -8.662 1.00 63.19 212 ALA A N 1
ATOM 1663 C CA . ALA A 1 212 ? -22.128 8.968 -9.578 1.00 63.19 212 ALA A CA 1
ATOM 1664 C C . ALA A 1 212 ? -22.257 8.401 -11.000 1.00 63.19 212 ALA A C 1
ATOM 1666 O O . ALA A 1 212 ? -21.383 7.592 -11.396 1.00 63.19 212 ALA A O 1
#

Mean predicted aligned error: 9.57 Å

Solvent-accessible surface area (backbone atoms only — not comparable to full-atom values): 11845 Å² total; per-residue (Å²): 131,83,78,83,59,63,66,60,36,50,51,40,46,52,51,40,52,52,48,52,54,50,50,35,69,71,73,30,74,46,67,83,59,52,64,26,53,52,45,47,51,52,52,52,52,51,52,49,51,43,57,55,46,47,75,36,84,90,53,50,70,68,56,50,52,49,54,52,50,54,51,51,52,50,53,53,51,53,51,54,49,34,77,74,26,72,67,51,32,38,71,57,34,45,66,68,38,66,32,30,51,71,36,41,73,38,64,67,41,24,58,75,69,70,50,50,74,66,57,52,52,50,53,36,43,77,70,75,43,87,54,59,69,49,30,36,33,29,31,36,39,46,55,67,49,76,50,75,31,44,65,91,53,76,75,83,74,64,50,44,25,46,76,31,41,73,34,63,73,53,27,54,75,69,81,42,52,72,67,56,52,50,53,56,35,41,76,74,70,46,85,55,64,65,56,28,37,38,28,36,68,54,98,92,39,81,48,79,40,68,56,131

pLDDT: mean 83.52, std 9.4, range [53.09, 95.56]

Nearest PDB structures (foldseek):
  3c6f-assembly1_C  TM=4.695E-01  e=1.143E-08  Bacillus subtilis

Sequence (212 aa):
MTPIDYAEIALKFLLGLLSMVMVINFTGKGNLAPTSAMEQIMNYVLGGIIGGVIYSRDLHLWQFAIVLFIWFSLVYMLRRLKARSHFMQRILDGSPTVVIVNGEVDVAACKKAKITAHELTFKLRMHNIFNIRKVKRAVVEQNGQLLVVMAGEENLKYPLLTDGSVKTTVLEAIDKDEAWLRAELAKMGYSDPSKLFLVDYLGGQLVVTPNA

Secondary structure (DSSP, 8-state):
-PPP-HHHHHHHHHHHHHHHHHHHHHH-GGGTS-SSHHHHHHHHHHHHHHHHHHH-SSS-HHHHHHHHHHHHHHHHHHHHHHHH-HHHHHHHH---EEEEETTEE-HHHHHHTT--HHHHHHHHHHTT---GGGEEEEEE-TTS-EEEEETTSPP----SEETTEE-HHHHHTTT--HHHHHHHHHHTT---GGGEEEEEEETTEEEEEE--

Foldseek 3Di:
DDDDDVVQLVLLLVVLVVLVVVCCVVVDVCLVVPQFPLSVVLNVVSVVLSVVQSPDPVQGPVNSVVVSVVSSVVVVVLVVVCVVDPVSVCVGQNAKFKQAAQLDGDPVSCVVVVHDPVNVCVLCVVVVHNRSNQWRIWIQGSRRHIDTDGPVGDPDWDWCDAQLDGDQVVCVVVVHGPVVVCVLCVVVVRNRSNQWHTWTQPPNHIDTHGHD

Radius of gyration: 22.4 Å; Cα contacts (8 Å, |Δi|>4): 240; chains: 1; bounding box: 68×27×59 Å